Protein AF-A0A067CMJ1-F1 (afdb_monomer)

Structure (mmCIF, N/CA/C/O backbone):
data_AF-A0A067CMJ1-F1
#
_entry.id   AF-A0A067CMJ1-F1
#
loop_
_atom_site.group_PDB
_atom_site.id
_atom_site.type_symbol
_atom_site.label_atom_id
_atom_site.label_alt_id
_atom_site.label_comp_id
_atom_site.label_asym_id
_atom_site.label_entity_id
_atom_site.label_seq_id
_atom_site.pdbx_PDB_ins_code
_atom_site.Cartn_x
_atom_site.Cartn_y
_atom_site.Cartn_z
_atom_site.occupancy
_atom_site.B_iso_or_equiv
_atom_site.auth_seq_id
_atom_site.auth_comp_id
_atom_site.auth_asym_id
_atom_site.auth_atom_id
_atom_site.pdbx_PDB_model_num
ATOM 1 N N . MET A 1 1 ? -22.857 15.452 30.470 1.00 46.69 1 MET A N 1
ATOM 2 C CA . MET A 1 1 ? -21.972 16.214 29.560 1.00 46.69 1 MET A CA 1
ATOM 3 C C . MET A 1 1 ? -20.634 15.516 29.332 1.00 46.69 1 MET A C 1
ATOM 5 O O . MET A 1 1 ? -20.432 15.067 28.222 1.00 46.69 1 MET A O 1
ATOM 9 N N . ALA A 1 2 ? -19.765 15.329 30.338 1.00 44.84 2 ALA A N 1
ATOM 10 C CA . ALA A 1 2 ? -18.455 14.678 30.133 1.00 44.84 2 ALA A CA 1
ATOM 11 C C . ALA A 1 2 ? -18.526 13.217 29.628 1.00 44.84 2 ALA A C 1
ATOM 13 O O . ALA A 1 2 ? -17.703 12.809 28.824 1.00 44.84 2 ALA A O 1
ATOM 14 N N . VAL A 1 3 ? -19.530 12.447 30.060 1.00 48.75 3 VAL A N 1
ATOM 15 C CA . VAL A 1 3 ? -19.712 11.032 29.667 1.00 48.75 3 VAL A CA 1
ATOM 16 C C . VAL A 1 3 ? -20.158 10.882 28.208 1.00 48.75 3 VAL A C 1
ATOM 18 O O . VAL A 1 3 ? -19.650 10.016 27.505 1.00 48.75 3 VAL A O 1
ATOM 21 N N . ALA A 1 4 ? -21.063 11.749 27.741 1.00 49.69 4 ALA A N 1
ATOM 22 C CA . ALA A 1 4 ? -21.509 11.760 26.346 1.00 49.69 4 ALA A CA 1
ATOM 23 C C . ALA A 1 4 ? -20.347 12.087 25.391 1.00 49.69 4 ALA A C 1
ATOM 25 O O . ALA A 1 4 ? -20.164 11.400 24.394 1.00 49.69 4 ALA A O 1
ATOM 26 N N . LEU A 1 5 ? -19.485 13.035 25.779 1.00 51.62 5 LEU A N 1
ATOM 27 C CA . LEU A 1 5 ? -18.305 13.435 25.004 1.00 51.62 5 LEU A CA 1
ATOM 28 C C . LEU A 1 5 ? -17.288 12.291 24.816 1.00 51.62 5 LEU A C 1
ATOM 30 O O . LEU A 1 5 ? -16.708 12.158 23.746 1.00 51.62 5 LEU A O 1
ATOM 34 N N . VAL A 1 6 ? -17.093 11.432 25.826 1.00 60.41 6 VAL A N 1
ATOM 35 C CA . VAL A 1 6 ? -16.177 10.276 25.722 1.00 60.41 6 VAL A CA 1
ATOM 36 C C . VAL A 1 6 ? -16.732 9.201 24.782 1.00 60.41 6 VAL A C 1
ATOM 38 O O . VAL A 1 6 ? -15.972 8.568 24.053 1.00 60.41 6 VAL A O 1
ATOM 41 N N . GLY A 1 7 ? -18.050 8.985 24.785 1.00 62.56 7 GLY A N 1
ATOM 42 C CA . GLY A 1 7 ? -18.700 8.055 23.862 1.00 62.56 7 GLY A CA 1
ATOM 43 C C . GLY A 1 7 ? -18.644 8.533 22.408 1.00 62.56 7 GLY A C 1
ATOM 44 O O . GLY A 1 7 ? -18.267 7.757 21.533 1.00 62.56 7 GLY A O 1
ATOM 45 N N . GLU A 1 8 ? -18.917 9.817 22.168 1.00 68.50 8 GLU A N 1
ATOM 46 C CA . GLU A 1 8 ? -18.793 10.452 20.847 1.00 68.50 8 GLU A CA 1
ATOM 47 C C . GLU A 1 8 ? -17.355 10.373 20.300 1.00 68.50 8 GLU A C 1
ATOM 49 O O . GLU A 1 8 ? -17.150 10.019 19.137 1.00 68.50 8 GLU A O 1
ATOM 54 N N . ASP A 1 9 ? -16.342 10.609 21.144 1.00 72.38 9 ASP A N 1
ATOM 55 C CA . ASP A 1 9 ? -14.930 10.495 20.756 1.00 72.38 9 ASP A CA 1
ATOM 56 C C . ASP A 1 9 ? -14.552 9.054 20.339 1.00 72.38 9 ASP A C 1
ATOM 58 O O . ASP A 1 9 ? -13.756 8.865 19.413 1.00 72.38 9 ASP A O 1
ATOM 62 N N . HIS A 1 10 ? -15.132 8.019 20.965 1.00 72.44 10 HIS A N 1
ATOM 63 C CA . HIS A 1 10 ? -14.912 6.624 20.556 1.00 72.44 10 HIS A CA 1
ATOM 64 C C . HIS A 1 10 ? -15.572 6.282 19.221 1.00 72.44 10 HIS A C 1
ATOM 66 O O . HIS A 1 10 ? -14.954 5.602 18.398 1.00 72.44 10 HIS A O 1
ATOM 72 N N . VAL A 1 11 ? -16.809 6.739 19.004 1.00 78.19 11 VAL A N 1
ATOM 73 C CA . VAL A 1 11 ? -17.514 6.572 17.724 1.00 78.19 11 VAL A CA 1
ATOM 74 C C . VAL A 1 11 ? -16.704 7.226 16.608 1.00 78.19 11 VAL A C 1
ATOM 76 O O . VAL A 1 11 ? -16.463 6.605 15.570 1.00 78.19 11 VAL A O 1
ATOM 79 N N . ALA A 1 12 ? -16.202 8.441 16.845 1.00 80.69 12 ALA A N 1
ATOM 80 C CA . ALA A 1 12 ? -15.354 9.155 15.899 1.00 80.69 12 ALA A CA 1
ATOM 81 C C . ALA A 1 12 ? -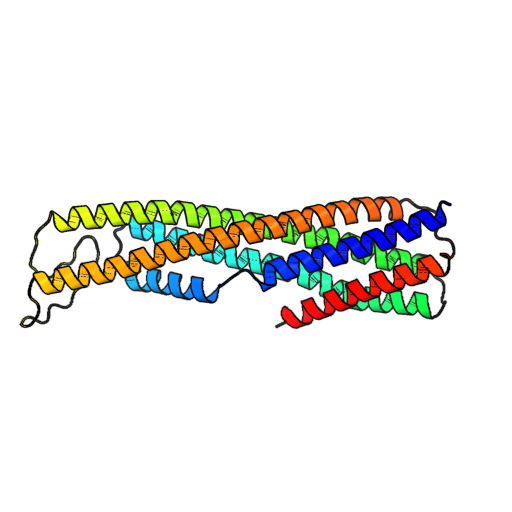14.030 8.417 15.633 1.00 80.69 12 ALA A C 1
ATOM 83 O O . ALA A 1 12 ? -13.600 8.335 14.484 1.00 80.69 12 ALA A O 1
ATOM 84 N N . ALA A 1 13 ? -13.400 7.834 16.659 1.00 79.25 13 ALA A N 1
ATOM 85 C CA . ALA A 1 13 ? -12.150 7.089 16.502 1.00 79.25 13 ALA A CA 1
ATOM 86 C C . ALA A 1 13 ? -12.338 5.780 15.718 1.00 79.25 13 ALA A C 1
ATOM 88 O O . ALA A 1 13 ? -11.530 5.465 14.844 1.00 79.25 13 ALA A O 1
ATOM 89 N N . LEU A 1 14 ? -13.409 5.027 15.998 1.00 82.94 14 LEU A N 1
ATOM 90 C CA . LEU A 1 14 ? -13.765 3.822 15.240 1.00 82.94 14 LEU A CA 1
ATOM 91 C C . LEU A 1 14 ? -14.118 4.160 13.787 1.00 82.94 14 LEU A C 1
ATOM 93 O O . LEU A 1 14 ? -13.666 3.469 12.876 1.00 82.94 14 LEU A O 1
ATOM 97 N N . SER A 1 15 ? -14.860 5.248 13.568 1.00 85.75 15 SER A N 1
ATOM 98 C CA . SER A 1 15 ? -15.213 5.717 12.224 1.00 85.75 15 SER A CA 1
ATOM 99 C C . SER A 1 15 ? -13.978 6.152 11.436 1.00 85.75 15 SER A C 1
ATOM 101 O O . SER A 1 15 ? -13.806 5.716 10.304 1.00 85.75 15 SER A O 1
ATOM 103 N N . ALA A 1 16 ? -13.061 6.911 12.047 1.00 82.69 16 ALA A N 1
ATOM 104 C 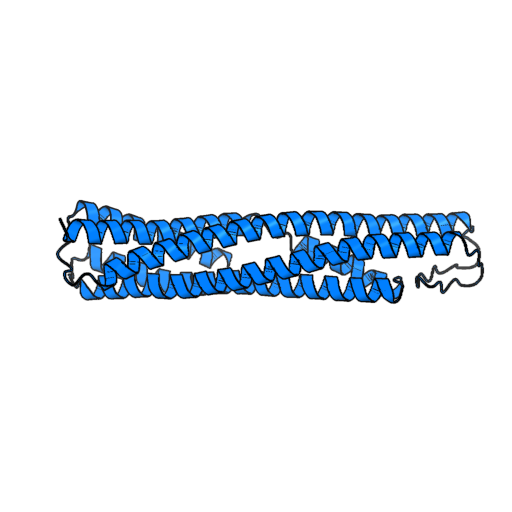CA . ALA A 1 16 ? -11.794 7.290 11.417 1.00 82.69 16 ALA A CA 1
ATOM 105 C C . ALA A 1 16 ? -10.943 6.061 11.054 1.00 82.69 16 ALA A C 1
ATOM 107 O O . ALA A 1 16 ? -10.402 5.972 9.953 1.00 82.69 16 ALA A O 1
ATOM 108 N N . ALA A 1 17 ? -10.876 5.067 11.946 1.00 81.06 17 ALA A N 1
ATOM 109 C CA . ALA A 1 17 ? -10.188 3.806 11.682 1.00 81.06 17 ALA A CA 1
ATOM 110 C C . ALA A 1 17 ? -10.815 3.021 10.517 1.00 81.06 17 ALA A C 1
ATOM 112 O O . ALA A 1 17 ? -10.087 2.466 9.689 1.00 81.06 17 ALA A O 1
ATOM 113 N N . LYS A 1 18 ? -12.151 2.997 10.426 1.00 87.50 18 LYS A N 1
ATOM 114 C CA . LYS A 1 18 ? -12.876 2.394 9.302 1.00 87.50 18 LYS A CA 1
ATOM 115 C C . LYS A 1 18 ? -12.580 3.136 8.003 1.00 87.50 18 LYS A C 1
ATOM 117 O O . LYS A 1 18 ? -12.207 2.505 7.018 1.00 87.50 18 LYS A O 1
ATOM 122 N N . ASP A 1 19 ? -12.735 4.453 7.997 1.00 84.69 19 ASP A N 1
ATOM 123 C CA . ASP A 1 19 ? -12.583 5.272 6.798 1.00 84.69 19 ASP A CA 1
ATOM 124 C C . ASP A 1 19 ? -11.150 5.208 6.260 1.00 84.69 19 ASP A C 1
ATOM 126 O O . ASP A 1 19 ? -10.961 5.061 5.052 1.00 84.69 19 ASP A O 1
ATOM 130 N N . GLY A 1 20 ? -10.142 5.207 7.137 1.00 78.56 20 GLY A N 1
ATOM 131 C CA . GLY A 1 20 ? -8.746 5.030 6.734 1.00 78.56 20 GLY A CA 1
ATOM 132 C C . GLY A 1 20 ? -8.461 3.666 6.138 1.00 78.56 20 GLY A C 1
ATOM 133 O O . GLY A 1 20 ? -7.836 3.574 5.079 1.00 78.56 20 GLY A O 1
ATOM 134 N N . LEU A 1 21 ? -8.992 2.600 6.742 1.00 83.06 21 LEU A N 1
ATOM 135 C CA . LEU A 1 21 ? -8.887 1.263 6.165 1.00 83.06 21 LEU A CA 1
ATOM 136 C C . LEU A 1 21 ? -9.630 1.165 4.823 1.00 83.06 21 LEU A C 1
ATOM 138 O O . LEU A 1 21 ? -9.137 0.510 3.908 1.00 83.06 21 LEU A O 1
ATOM 142 N N . ALA A 1 22 ? -10.781 1.823 4.672 1.00 84.50 22 ALA A N 1
ATOM 143 C CA . ALA A 1 22 ? -11.565 1.804 3.441 1.00 84.50 22 ALA A CA 1
ATOM 144 C C . ALA A 1 22 ? -10.847 2.538 2.303 1.00 84.50 22 ALA A C 1
ATOM 146 O O . ALA A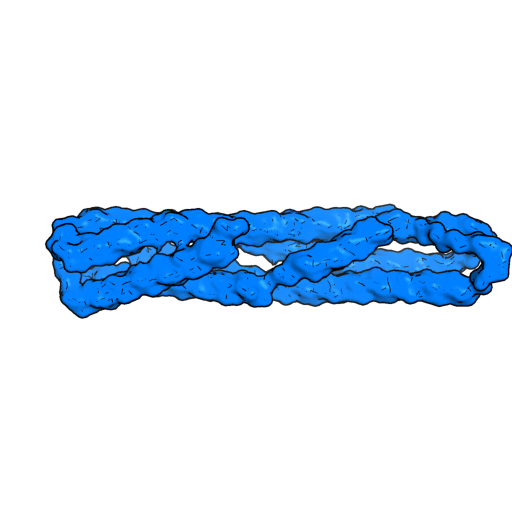 1 22 ? -10.727 1.981 1.213 1.00 84.50 22 ALA A O 1
ATOM 147 N N . LYS A 1 23 ? -10.312 3.738 2.564 1.00 79.25 23 LYS A N 1
ATOM 148 C CA . LYS A 1 23 ? -9.509 4.510 1.600 1.00 79.25 23 LYS A CA 1
ATOM 149 C C . LYS A 1 23 ? -8.243 3.761 1.211 1.00 79.25 23 LYS A C 1
ATOM 151 O O . LYS A 1 23 ? -7.930 3.671 0.029 1.00 79.25 23 LYS A O 1
ATOM 156 N N . TYR A 1 24 ? -7.539 3.193 2.190 1.00 78.62 24 TYR A N 1
ATOM 157 C CA . TYR A 1 24 ? -6.376 2.351 1.935 1.00 78.62 24 TYR A CA 1
ATOM 158 C C . TYR A 1 24 ? -6.746 1.168 1.048 1.00 78.62 24 TYR A C 1
ATOM 160 O O . TYR A 1 24 ? -6.104 0.925 0.033 1.00 78.62 24 TYR A O 1
ATOM 168 N N . ASN A 1 25 ? -7.829 0.474 1.382 1.00 79.62 25 ASN A N 1
ATOM 169 C CA . ASN A 1 25 ? -8.294 -0.663 0.617 1.00 79.62 25 ASN A CA 1
ATOM 170 C C . ASN A 1 25 ? -8.726 -0.270 -0.806 1.00 79.62 25 ASN A C 1
ATOM 172 O O . ASN A 1 25 ? -8.381 -0.967 -1.747 1.00 79.62 25 ASN A O 1
ATOM 176 N N . GLU A 1 26 ? -9.430 0.847 -0.993 1.00 76.44 26 GLU A N 1
ATOM 177 C CA . GLU A 1 26 ? -9.781 1.363 -2.321 1.00 76.44 26 GLU A CA 1
ATOM 178 C C . GLU A 1 26 ? -8.534 1.733 -3.135 1.00 76.44 26 GLU A C 1
ATOM 180 O O . GLU A 1 26 ? -8.443 1.416 -4.324 1.00 76.44 26 GLU A O 1
ATOM 185 N N . ALA A 1 27 ? -7.567 2.390 -2.495 1.00 68.12 27 ALA A N 1
ATOM 186 C CA . ALA A 1 27 ? -6.323 2.800 -3.123 1.00 68.12 27 ALA A CA 1
ATOM 187 C C . ALA A 1 27 ? -5.370 1.626 -3.382 1.00 68.12 27 ALA A C 1
ATOM 189 O O . ALA A 1 27 ? -4.544 1.726 -4.277 1.00 68.12 27 ALA A O 1
ATOM 190 N N . LEU A 1 28 ? -5.475 0.508 -2.659 1.00 69.06 28 LEU A N 1
ATOM 191 C CA . LEU A 1 28 ? -4.718 -0.712 -2.946 1.00 69.06 28 LEU A CA 1
ATOM 192 C C . LEU A 1 28 ? -5.409 -1.610 -3.976 1.00 69.06 28 LEU A C 1
ATOM 194 O O . LEU A 1 28 ? -4.740 -2.095 -4.889 1.00 69.06 28 LEU A O 1
ATOM 198 N N . ASP A 1 29 ? -6.728 -1.801 -3.862 1.00 61.69 29 ASP A N 1
ATOM 199 C CA . ASP A 1 29 ? -7.527 -2.669 -4.742 1.00 61.69 29 ASP A CA 1
ATOM 200 C C . ASP A 1 29 ? -7.522 -2.180 -6.200 1.00 61.69 29 ASP A C 1
ATOM 202 O O . ASP A 1 29 ? -7.782 -2.957 -7.119 1.00 61.69 29 ASP A O 1
ATOM 206 N N . LYS A 1 30 ? -7.207 -0.899 -6.441 1.00 61.09 30 LYS A N 1
ATOM 207 C CA . LYS A 1 30 ? -7.180 -0.307 -7.787 1.00 61.09 30 LYS A CA 1
ATOM 208 C C . LYS A 1 30 ? -5.810 -0.295 -8.476 1.00 61.09 30 LYS A C 1
ATOM 210 O O . LYS A 1 30 ? -5.764 0.060 -9.651 1.00 61.09 30 LYS A O 1
ATOM 215 N N . LEU A 1 31 ? -4.691 -0.579 -7.798 1.00 62.69 31 LEU A N 1
ATOM 216 C CA . LEU A 1 31 ? -3.545 0.311 -8.055 1.00 62.69 31 LEU A CA 1
ATOM 217 C C . LEU A 1 31 ? -2.143 -0.282 -8.129 1.00 62.69 31 LEU A C 1
ATOM 219 O O . LEU A 1 31 ? -1.194 0.497 -8.181 1.00 62.69 31 LEU A O 1
ATOM 223 N N . VAL A 1 32 ? -1.966 -1.602 -8.272 1.00 63.25 32 VAL A N 1
ATOM 224 C CA . VAL A 1 32 ? -0.664 -2.073 -8.768 1.00 63.25 32 VAL A CA 1
ATOM 225 C C . VAL A 1 32 ? -0.737 -3.237 -9.755 1.00 63.25 32 VAL A C 1
ATOM 227 O O . VAL A 1 32 ? -0.923 -4.385 -9.346 1.00 63.25 32 VAL A O 1
ATOM 230 N N . PRO A 1 33 ? -0.499 -2.992 -11.058 1.00 70.56 33 PRO A N 1
ATOM 231 C CA . PRO A 1 33 ? -0.393 -4.050 -12.051 1.00 70.56 33 PRO A CA 1
ATOM 232 C C . PRO A 1 33 ? 0.986 -4.730 -11.961 1.00 70.56 33 PRO A C 1
ATOM 234 O O . PRO A 1 33 ? 1.801 -4.650 -12.879 1.00 70.56 33 PRO A O 1
ATOM 237 N N . TRP A 1 34 ? 1.274 -5.397 -10.835 1.00 76.50 34 TRP A N 1
ATOM 238 C CA . TRP A 1 34 ? 2.551 -6.086 -10.595 1.00 76.50 34 TRP A CA 1
ATOM 239 C C . TRP A 1 34 ? 2.896 -7.083 -11.703 1.00 76.50 34 TRP A C 1
ATOM 241 O O . TRP A 1 34 ? 4.048 -7.146 -12.116 1.00 76.50 34 TRP A O 1
ATOM 251 N N . SER A 1 35 ? 1.895 -7.778 -12.250 1.00 75.75 35 SER A N 1
ATOM 252 C CA . SER A 1 35 ? 2.054 -8.680 -13.396 1.00 75.75 35 SER A CA 1
ATOM 253 C C . SER A 1 35 ? 2.542 -7.963 -14.658 1.00 75.75 35 SER A C 1
ATOM 255 O O . SER A 1 35 ? 3.338 -8.504 -15.423 1.00 75.75 35 SER A O 1
ATOM 257 N N . GLU A 1 36 ? 2.100 -6.727 -14.883 1.00 71.56 36 GLU A N 1
ATOM 258 C CA . GLU A 1 36 ? 2.531 -5.922 -16.022 1.00 71.56 36 GLU A CA 1
ATOM 259 C C . GLU A 1 36 ? 3.938 -5.345 -15.803 1.00 71.56 36 GLU A C 1
ATOM 261 O O . GLU A 1 36 ? 4.703 -5.191 -16.762 1.00 71.56 36 GLU A O 1
ATOM 266 N N . PHE A 1 37 ? 4.310 -5.062 -14.550 1.00 72.56 37 PHE A N 1
ATOM 267 C CA . PHE A 1 37 ? 5.692 -4.742 -14.191 1.00 72.56 37 PHE A CA 1
ATOM 268 C C . PHE A 1 37 ? 6.615 -5.940 -14.392 1.00 72.56 37 PHE A C 1
ATOM 270 O O . PHE A 1 37 ? 7.661 -5.776 -15.014 1.00 72.56 37 PHE A O 1
ATOM 277 N N . ASP A 1 38 ? 6.211 -7.134 -13.958 1.00 76.06 38 ASP A N 1
ATOM 278 C CA . ASP A 1 38 ? 6.961 -8.375 -14.170 1.00 76.06 38 ASP A CA 1
ATOM 279 C C . ASP A 1 38 ? 7.183 -8.635 -15.663 1.00 76.06 38 ASP A C 1
ATOM 281 O O . ASP A 1 38 ? 8.321 -8.823 -16.086 1.00 76.06 38 ASP A O 1
ATOM 285 N N . ALA A 1 39 ? 6.137 -8.508 -16.488 1.00 72.88 39 ALA A N 1
ATOM 286 C CA . ALA A 1 39 ? 6.261 -8.641 -17.940 1.00 72.88 39 ALA A CA 1
ATOM 287 C C . ALA A 1 39 ? 7.287 -7.661 -18.533 1.00 72.88 39 ALA A C 1
ATOM 289 O O . ALA A 1 39 ? 8.016 -7.993 -19.469 1.00 72.88 39 ALA A O 1
ATOM 290 N N . THR A 1 40 ? 7.375 -6.451 -17.981 1.00 69.94 40 THR A N 1
ATOM 291 C CA . THR A 1 40 ? 8.317 -5.448 -18.476 1.00 69.94 40 THR A CA 1
ATOM 292 C C . THR A 1 40 ? 9.740 -5.682 -17.946 1.00 69.94 40 THR A C 1
ATOM 294 O O . THR A 1 40 ? 10.704 -5.520 -18.693 1.00 69.94 40 THR A O 1
ATOM 297 N N . LEU A 1 41 ? 9.899 -6.138 -16.699 1.00 72.62 41 LEU A N 1
ATOM 298 C CA . LEU A 1 41 ? 11.188 -6.581 -16.151 1.00 72.62 41 LEU A CA 1
ATOM 299 C C . LEU A 1 41 ? 11.730 -7.818 -16.885 1.00 72.62 41 LEU A C 1
ATOM 301 O O . LEU A 1 41 ? 12.947 -7.950 -17.044 1.00 72.62 41 LEU A O 1
ATOM 305 N N . ASP A 1 42 ? 10.851 -8.695 -17.367 1.00 75.56 42 ASP A N 1
ATOM 306 C CA . ASP A 1 42 ? 11.202 -9.849 -18.196 1.00 75.56 42 ASP A CA 1
ATOM 307 C C . ASP A 1 42 ? 11.716 -9.418 -19.569 1.00 75.56 42 ASP A C 1
ATOM 309 O O . ASP A 1 42 ? 12.737 -9.934 -20.027 1.00 75.56 42 ASP A O 1
ATOM 313 N N . ILE A 1 43 ? 11.072 -8.432 -20.204 1.00 68.44 43 ILE A N 1
ATOM 314 C CA . ILE A 1 43 ? 11.568 -7.819 -21.446 1.00 68.44 43 ILE A CA 1
ATOM 315 C C . ILE A 1 43 ? 12.969 -7.235 -21.223 1.00 68.44 43 ILE A C 1
ATOM 317 O O . ILE A 1 43 ? 13.881 -7.510 -21.999 1.00 68.44 43 ILE A O 1
ATOM 321 N N . MET A 1 44 ? 13.172 -6.492 -20.131 1.00 69.12 44 MET A N 1
ATOM 322 C CA . MET A 1 44 ? 14.483 -5.924 -19.792 1.00 69.12 44 MET A CA 1
ATOM 323 C C . MET A 1 44 ? 15.539 -7.005 -19.537 1.00 69.12 44 MET A C 1
ATOM 325 O O . MET A 1 44 ? 16.682 -6.871 -19.962 1.00 69.12 44 MET A O 1
ATOM 329 N N . SER A 1 45 ? 15.166 -8.090 -18.858 1.00 71.88 45 SER A N 1
ATOM 330 C CA . SER A 1 45 ? 16.090 -9.189 -18.558 1.00 71.88 45 SER A CA 1
ATOM 331 C C . SER A 1 45 ? 16.436 -9.996 -19.816 1.00 71.88 45 SER A C 1
ATOM 333 O O . SER A 1 45 ? 17.574 -10.435 -19.967 1.00 71.88 45 SER A O 1
ATOM 335 N N . ARG A 1 46 ? 15.486 -10.158 -20.747 1.00 72.06 46 ARG A N 1
ATOM 336 C CA . ARG A 1 46 ? 15.693 -10.855 -22.027 1.00 72.06 46 ARG A CA 1
ATOM 337 C C . ARG A 1 46 ? 16.768 -10.188 -22.882 1.00 72.06 46 ARG A C 1
ATOM 339 O O . ARG A 1 46 ? 17.530 -10.894 -23.531 1.00 72.06 46 ARG A O 1
ATOM 346 N N . TYR A 1 47 ? 16.831 -8.862 -22.848 1.00 70.19 47 TYR A N 1
ATOM 347 C CA . TYR A 1 47 ? 17.756 -8.062 -23.655 1.00 70.19 47 TYR A CA 1
ATOM 348 C C . TYR A 1 47 ? 18.956 -7.557 -22.855 1.00 70.19 47 TYR A C 1
ATOM 350 O O . TYR A 1 47 ? 19.646 -6.630 -23.266 1.00 70.19 47 TYR A O 1
ATOM 358 N N . GLN A 1 48 ? 19.243 -8.167 -21.700 1.00 68.88 48 GLN A N 1
ATOM 359 C CA . GLN A 1 48 ? 20.310 -7.699 -20.818 1.00 68.88 48 GLN A CA 1
ATOM 360 C C . GLN A 1 48 ? 21.693 -7.715 -21.490 1.00 68.88 48 GLN A C 1
ATOM 362 O O . GLN A 1 48 ? 22.510 -6.842 -21.212 1.00 68.88 48 GLN A O 1
ATOM 367 N N . GLN A 1 49 ? 21.952 -8.686 -22.372 1.00 68.12 49 GLN A N 1
ATOM 368 C CA . GLN A 1 49 ? 23.206 -8.769 -23.135 1.00 68.12 49 GLN A CA 1
ATOM 369 C C . GLN A 1 49 ? 23.273 -7.766 -24.292 1.00 68.12 49 GLN A C 1
ATOM 371 O O . GLN A 1 49 ? 24.355 -7.509 -24.813 1.00 68.12 49 GLN A O 1
ATOM 376 N N . ASP A 1 50 ? 22.135 -7.183 -24.667 1.00 67.94 50 ASP A N 1
ATOM 377 C CA . ASP A 1 50 ? 22.039 -6.224 -25.759 1.00 67.94 50 ASP A CA 1
ATOM 378 C C . ASP A 1 50 ? 22.291 -4.789 -25.282 1.00 67.94 50 ASP A C 1
ATOM 380 O O . ASP A 1 50 ? 22.504 -3.904 -26.099 1.00 67.94 50 ASP A O 1
ATOM 384 N N . PHE A 1 51 ? 22.303 -4.517 -23.978 1.00 70.19 51 PHE A N 1
ATOM 385 C CA . PHE A 1 51 ? 22.592 -3.175 -23.475 1.00 70.19 51 PHE A CA 1
ATOM 386 C C . PHE A 1 51 ? 24.092 -2.860 -23.494 1.00 70.19 51 PHE A C 1
ATOM 388 O O . PHE A 1 51 ? 24.926 -3.724 -23.219 1.00 70.19 51 PHE A O 1
ATOM 395 N N . SER A 1 52 ? 24.425 -1.588 -23.743 1.00 76.62 52 SER A N 1
ATOM 396 C CA . SER A 1 52 ? 25.743 -1.042 -23.401 1.00 76.62 52 SER A CA 1
ATOM 397 C C . SER A 1 52 ? 26.025 -1.235 -21.907 1.00 76.62 52 SER A C 1
ATOM 399 O O . SER A 1 52 ? 25.107 -1.468 -21.113 1.00 76.62 52 SER A O 1
ATOM 401 N N . ALA A 1 53 ? 27.287 -1.125 -21.489 1.00 78.06 53 ALA A N 1
ATOM 402 C CA . ALA A 1 53 ? 27.637 -1.258 -20.075 1.00 78.06 53 ALA A CA 1
ATOM 403 C C . ALA A 1 53 ? 26.864 -0.241 -19.211 1.00 78.06 53 ALA A C 1
ATOM 405 O O . ALA A 1 53 ? 26.322 -0.588 -18.161 1.00 78.06 53 ALA A O 1
ATOM 406 N N . GLU A 1 54 ? 26.742 0.993 -19.697 1.00 80.94 54 GLU A N 1
ATOM 407 C CA . GLU A 1 54 ? 26.031 2.096 -19.060 1.00 80.94 54 GLU A CA 1
ATOM 408 C C . GLU A 1 54 ? 24.519 1.834 -18.983 1.00 80.94 54 GLU A C 1
ATOM 410 O O . GLU A 1 54 ? 23.918 1.962 -17.911 1.00 80.94 54 GLU A O 1
ATOM 415 N N . ALA A 1 55 ? 23.898 1.405 -20.087 1.00 79.44 55 ALA A N 1
ATOM 416 C CA . ALA A 1 55 ? 22.480 1.047 -20.101 1.00 79.44 55 ALA A CA 1
ATOM 417 C C . ALA A 1 55 ? 22.193 -0.185 -19.223 1.00 79.44 55 ALA A C 1
ATOM 419 O O . ALA A 1 55 ? 21.186 -0.218 -18.514 1.00 79.44 55 ALA A O 1
ATOM 420 N N . GLY A 1 56 ? 23.097 -1.166 -19.194 1.00 81.38 56 GLY A N 1
ATOM 421 C CA . GLY A 1 56 ? 22.988 -2.365 -18.364 1.00 81.38 56 GLY A CA 1
ATOM 422 C C . GLY A 1 56 ? 22.992 -2.054 -16.865 1.00 81.38 56 GLY A C 1
ATOM 423 O O . GLY A 1 56 ? 22.194 -2.624 -16.116 1.00 81.38 56 GLY A O 1
ATOM 424 N N . VAL A 1 57 ? 23.823 -1.102 -16.423 1.00 86.62 57 VAL A N 1
ATOM 425 C CA . VAL A 1 57 ? 23.825 -0.616 -15.031 1.00 86.62 57 VAL A CA 1
ATOM 426 C C . VAL A 1 57 ? 22.483 0.030 -14.674 1.00 86.62 57 VAL A C 1
ATOM 428 O O . VAL A 1 57 ? 21.907 -0.285 -13.629 1.00 86.62 57 VAL A O 1
ATOM 431 N N . LEU A 1 58 ? 21.946 0.886 -15.550 1.00 85.81 58 LEU A N 1
ATOM 432 C CA . LEU A 1 58 ? 20.645 1.534 -15.342 1.00 85.81 58 LEU A CA 1
ATOM 433 C C . LEU A 1 58 ? 19.510 0.506 -15.256 1.00 85.81 58 LEU A C 1
ATOM 435 O O . LEU A 1 58 ? 18.709 0.550 -14.325 1.00 85.81 58 LEU A O 1
ATOM 439 N N . VAL A 1 59 ? 19.482 -0.465 -16.170 1.00 83.06 59 VAL A N 1
ATOM 440 C CA . VAL A 1 59 ? 18.511 -1.571 -16.189 1.00 83.06 59 VAL A CA 1
ATOM 441 C C . VAL A 1 59 ? 18.550 -2.374 -14.886 1.00 83.06 59 VAL A C 1
ATOM 443 O O . VAL A 1 59 ? 17.501 -2.652 -14.298 1.00 83.06 59 VAL A O 1
ATOM 446 N N . GLY A 1 60 ? 19.748 -2.709 -14.397 1.00 86.12 60 GLY A N 1
ATOM 447 C CA . GLY A 1 60 ? 19.925 -3.417 -13.127 1.00 86.12 60 GLY A CA 1
ATOM 448 C C . GLY A 1 60 ? 19.435 -2.612 -11.920 1.00 86.12 60 GLY A C 1
ATOM 449 O O . GLY A 1 60 ? 18.776 -3.163 -11.028 1.00 86.12 60 GLY A O 1
ATOM 450 N N . SER A 1 61 ? 19.696 -1.303 -11.902 1.00 90.06 61 SER A N 1
ATOM 451 C CA . SER A 1 61 ? 19.243 -0.431 -10.816 1.00 90.06 61 SER A CA 1
ATOM 452 C C . SER A 1 61 ? 17.725 -0.247 -10.818 1.00 90.06 61 SER A C 1
ATOM 454 O O . SER A 1 61 ? 17.106 -0.381 -9.762 1.00 90.06 61 SER A O 1
ATOM 456 N N . ILE A 1 62 ? 17.111 -0.039 -11.989 1.00 86.38 62 ILE A N 1
ATOM 457 C CA . ILE A 1 62 ? 15.650 0.047 -12.144 1.00 86.38 62 ILE A CA 1
ATOM 458 C C . ILE A 1 62 ? 15.002 -1.236 -11.627 1.00 86.38 62 ILE A C 1
ATOM 460 O O . ILE A 1 62 ? 14.104 -1.179 -10.788 1.00 86.38 62 ILE A O 1
ATOM 464 N N . LYS A 1 63 ? 15.497 -2.406 -12.055 1.00 86.75 63 LYS A N 1
ATOM 465 C CA . LYS A 1 63 ? 14.998 -3.706 -11.583 1.00 86.75 63 LYS A CA 1
ATOM 466 C C . LYS A 1 63 ? 15.073 -3.820 -10.062 1.00 86.75 63 LYS A C 1
ATOM 468 O O . LYS A 1 63 ? 14.114 -4.256 -9.432 1.00 86.75 63 LYS A O 1
ATOM 473 N N . THR A 1 64 ? 16.185 -3.397 -9.467 1.00 91.56 64 THR A N 1
ATOM 474 C CA . THR A 1 64 ? 16.365 -3.420 -8.010 1.00 91.56 64 THR A CA 1
ATOM 475 C C . THR A 1 64 ? 15.354 -2.519 -7.301 1.00 91.56 64 THR A C 1
ATOM 477 O O . THR A 1 64 ? 14.712 -2.962 -6.349 1.00 91.56 64 THR A O 1
ATOM 480 N N . HIS A 1 65 ? 15.158 -1.287 -7.777 1.00 90.00 65 HIS A N 1
ATOM 481 C CA . HIS A 1 65 ? 14.179 -0.368 -7.197 1.00 90.00 65 HIS A CA 1
ATOM 482 C C . HIS A 1 65 ? 12.747 -0.887 -7.319 1.00 90.00 65 HIS A C 1
ATOM 484 O O . HIS A 1 65 ? 12.019 -0.843 -6.335 1.00 90.00 65 HIS A O 1
ATOM 490 N N . MET A 1 66 ? 12.372 -1.458 -8.466 1.00 85.56 66 MET A N 1
ATOM 491 C CA . MET A 1 66 ? 11.042 -2.042 -8.682 1.00 85.56 66 MET A CA 1
ATOM 492 C C . MET A 1 66 ? 10.781 -3.270 -7.796 1.00 85.56 66 MET A C 1
ATOM 494 O O . MET A 1 66 ? 9.690 -3.447 -7.260 1.00 85.56 66 MET A O 1
ATOM 498 N N . LEU A 1 67 ? 11.785 -4.132 -7.606 1.00 89.00 67 LEU A N 1
ATOM 499 C CA . LEU A 1 67 ? 11.658 -5.289 -6.715 1.00 89.00 67 LEU A CA 1
ATOM 500 C C . LEU A 1 67 ? 11.557 -4.870 -5.245 1.00 89.00 67 LEU A C 1
ATOM 502 O O . LEU A 1 67 ? 10.785 -5.463 -4.488 1.00 89.00 67 LEU A O 1
ATOM 506 N N . ASN A 1 68 ? 12.327 -3.859 -4.840 1.00 92.25 68 ASN A N 1
ATOM 507 C CA . ASN A 1 68 ? 12.270 -3.328 -3.484 1.00 92.25 68 ASN A CA 1
ATOM 508 C C . ASN A 1 68 ? 10.960 -2.567 -3.237 1.00 92.25 68 ASN A C 1
ATOM 510 O O . ASN A 1 68 ? 10.356 -2.775 -2.191 1.00 92.25 68 ASN A O 1
ATOM 514 N N . SER A 1 69 ? 10.460 -1.778 -4.196 1.00 89.75 69 SER A N 1
ATOM 515 C CA . SER A 1 69 ? 9.176 -1.080 -4.046 1.00 89.75 69 SER A CA 1
ATOM 516 C C . SER A 1 69 ? 8.034 -2.081 -3.882 1.00 89.75 69 SER A C 1
ATOM 518 O O . SER A 1 69 ? 7.195 -1.921 -2.998 1.00 89.75 69 SER A O 1
ATOM 520 N N . ARG A 1 70 ? 8.056 -3.189 -4.636 1.00 88.38 70 ARG A N 1
ATOM 521 C CA . ARG A 1 70 ? 7.117 -4.302 -4.445 1.00 88.38 70 ARG A CA 1
ATOM 522 C C . ARG A 1 70 ? 7.189 -4.910 -3.056 1.00 88.38 70 ARG A C 1
ATOM 524 O O . ARG A 1 70 ? 6.154 -5.185 -2.451 1.00 88.38 70 ARG A O 1
ATOM 531 N N . ARG A 1 71 ? 8.401 -5.134 -2.547 1.00 92.00 71 ARG A N 1
ATOM 532 C CA . ARG A 1 71 ? 8.582 -5.645 -1.187 1.00 92.00 71 ARG A CA 1
ATOM 533 C C . ARG A 1 71 ? 7.947 -4.701 -0.172 1.00 92.00 71 ARG A C 1
ATOM 535 O O . ARG A 1 71 ? 7.183 -5.174 0.662 1.00 92.00 71 ARG A O 1
ATOM 542 N N . GLU A 1 72 ? 8.212 -3.401 -0.267 1.00 91.88 72 GLU A N 1
ATOM 543 C CA . GLU A 1 72 ? 7.675 -2.438 0.695 1.00 91.88 72 GLU A CA 1
ATOM 544 C C . GLU A 1 72 ? 6.155 -2.284 0.603 1.00 91.88 72 GLU A C 1
ATOM 546 O O . GLU A 1 72 ? 5.476 -2.280 1.627 1.00 91.88 72 GLU A O 1
ATOM 551 N N . TYR A 1 73 ? 5.587 -2.322 -0.602 1.00 88.81 73 TYR A N 1
ATOM 552 C CA . TYR A 1 73 ? 4.137 -2.397 -0.794 1.00 88.81 73 TYR A CA 1
ATOM 553 C C . TYR A 1 73 ? 3.508 -3.604 -0.073 1.00 88.81 73 TYR A C 1
ATOM 555 O O . TYR A 1 73 ? 2.511 -3.477 0.647 1.00 88.81 73 TYR A O 1
ATOM 563 N N . HIS A 1 74 ? 4.094 -4.796 -0.229 1.00 88.94 74 HIS A N 1
ATOM 564 C CA . HIS A 1 74 ? 3.601 -5.993 0.456 1.00 88.94 74 HIS A CA 1
ATOM 565 C C . HIS A 1 74 ? 3.837 -5.937 1.965 1.00 88.94 74 HIS A C 1
ATOM 567 O O . HIS A 1 74 ? 2.998 -6.412 2.730 1.00 88.94 74 HIS A O 1
ATOM 573 N N . ASN A 1 75 ? 4.940 -5.334 2.406 1.00 92.12 75 ASN A N 1
ATOM 574 C CA . ASN A 1 75 ? 5.194 -5.103 3.819 1.00 92.12 75 ASN A CA 1
ATOM 575 C C . ASN A 1 75 ? 4.116 -4.189 4.432 1.00 92.12 75 ASN A C 1
ATOM 577 O O . ASN A 1 75 ? 3.602 -4.524 5.500 1.00 92.12 75 ASN A O 1
ATOM 581 N N . ALA A 1 76 ? 3.717 -3.114 3.739 1.00 90.19 76 ALA A N 1
ATOM 582 C CA . ALA A 1 76 ? 2.620 -2.235 4.154 1.00 90.19 76 ALA A CA 1
ATOM 583 C C . ALA A 1 76 ? 1.297 -3.004 4.252 1.00 90.19 76 ALA A C 1
ATOM 585 O O . ALA A 1 76 ? 0.636 -2.988 5.294 1.00 90.19 76 ALA A O 1
ATOM 586 N N . THR A 1 77 ? 0.974 -3.769 3.202 1.00 89.12 77 THR A N 1
ATOM 587 C CA . THR A 1 77 ? -0.222 -4.632 3.139 1.00 89.12 77 THR A CA 1
ATOM 588 C C . THR A 1 77 ? -0.273 -5.595 4.325 1.00 89.12 77 THR A C 1
ATOM 590 O O . THR A 1 77 ? -1.320 -5.771 4.958 1.00 89.12 77 THR A O 1
ATOM 593 N N . ARG A 1 78 ? 0.875 -6.194 4.665 1.00 91.31 78 ARG A N 1
ATOM 594 C CA . ARG A 1 78 ? 1.027 -7.111 5.796 1.00 91.31 78 ARG A CA 1
ATOM 595 C C . ARG A 1 78 ? 0.887 -6.406 7.144 1.00 91.31 78 ARG A C 1
ATOM 597 O O . ARG A 1 78 ? 0.248 -6.961 8.033 1.00 91.31 78 ARG A O 1
ATOM 604 N N . SER A 1 79 ? 1.441 -5.207 7.309 1.00 92.31 79 SER A N 1
ATOM 605 C CA . SER A 1 79 ? 1.290 -4.426 8.544 1.00 92.31 79 SER A CA 1
ATOM 606 C C . SER A 1 79 ? -0.192 -4.162 8.852 1.00 92.31 79 SER A C 1
ATOM 608 O O . SER A 1 79 ? -0.635 -4.407 9.975 1.00 92.31 79 SER A O 1
ATOM 610 N N . VAL A 1 80 ? -0.983 -3.767 7.847 1.00 90.25 80 VAL A N 1
ATOM 611 C CA . VAL A 1 80 ? -2.437 -3.561 7.994 1.00 90.25 80 VAL A CA 1
ATOM 612 C C . VAL A 1 80 ? -3.187 -4.883 8.196 1.00 90.25 80 VAL A C 1
ATOM 614 O O . VAL A 1 80 ? -4.114 -4.949 9.004 1.00 90.25 80 VAL A O 1
ATOM 617 N N . PHE A 1 81 ? -2.760 -5.964 7.535 1.00 91.69 81 PHE A N 1
ATOM 618 C CA . PHE A 1 81 ? -3.323 -7.301 7.752 1.00 91.69 81 PHE A CA 1
ATOM 619 C C . PHE A 1 81 ? -3.156 -7.764 9.202 1.00 91.69 81 PHE A C 1
ATOM 621 O O . PHE A 1 81 ? -4.109 -8.253 9.806 1.00 91.69 81 PHE A O 1
ATOM 628 N N . GLU A 1 82 ? -1.961 -7.598 9.771 1.00 93.25 82 GLU A N 1
ATOM 629 C CA . GLU A 1 82 ? -1.666 -7.971 11.156 1.00 93.25 82 GLU A CA 1
ATOM 630 C C . GLU A 1 82 ? -2.547 -7.198 12.145 1.00 93.25 82 GLU A C 1
ATOM 632 O O . GLU A 1 82 ? -3.040 -7.787 13.108 1.00 93.25 82 GLU A O 1
ATOM 637 N N . TRP A 1 83 ? -2.804 -5.913 11.878 1.00 93.69 83 TRP A N 1
ATOM 638 C CA . TRP A 1 83 ? -3.761 -5.131 12.658 1.00 93.69 83 TRP A CA 1
ATOM 639 C C . TRP A 1 83 ? -5.183 -5.684 12.528 1.00 93.69 83 TRP A C 1
ATOM 641 O O . TRP A 1 83 ? -5.811 -5.995 13.538 1.00 93.69 83 TRP A O 1
ATOM 651 N N . CYS A 1 84 ? -5.675 -5.910 11.305 1.00 92.81 84 CYS A N 1
ATOM 652 C CA . CYS A 1 84 ? -7.011 -6.473 11.076 1.00 92.81 84 CYS A CA 1
ATOM 653 C C . CYS A 1 84 ? -7.184 -7.840 11.763 1.00 92.81 84 CYS A C 1
ATOM 655 O O . CYS A 1 84 ? -8.224 -8.115 12.363 1.00 92.81 84 CYS A O 1
ATOM 657 N N . ALA A 1 85 ? -6.158 -8.698 11.722 1.00 93.94 85 ALA A N 1
ATOM 658 C CA . ALA A 1 85 ? -6.156 -10.008 12.372 1.00 93.94 85 ALA A CA 1
ATOM 659 C C . ALA A 1 85 ? -6.309 -9.922 13.899 1.00 93.94 85 ALA A C 1
ATOM 661 O O . ALA A 1 85 ? -6.929 -10.802 14.498 1.00 93.94 85 ALA A O 1
ATOM 662 N N . LEU A 1 86 ? -5.787 -8.859 14.513 1.00 94.31 86 LEU A N 1
ATOM 663 C CA . LEU A 1 86 ? -5.942 -8.566 15.935 1.00 94.31 86 LEU A CA 1
ATOM 664 C C . LEU A 1 86 ? -7.296 -7.907 16.248 1.00 94.31 86 LEU A C 1
ATOM 666 O O . LEU A 1 86 ? -7.942 -8.271 17.231 1.00 94.31 86 LEU A O 1
ATOM 670 N N . VAL A 1 87 ? -7.744 -6.967 15.416 1.00 92.38 87 VAL A N 1
ATOM 671 C CA . VAL A 1 87 ? -8.972 -6.184 15.628 1.00 92.38 87 VAL A CA 1
ATOM 672 C C . VAL A 1 87 ? -10.228 -7.043 15.568 1.00 92.38 87 VAL A C 1
ATOM 674 O O . VAL A 1 87 ? -11.101 -6.887 16.416 1.00 92.38 87 VAL A O 1
ATOM 677 N N . VAL A 1 88 ? -10.315 -7.985 14.627 1.00 95.25 88 VAL A N 1
ATOM 678 C CA . VAL A 1 88 ? -11.497 -8.847 14.455 1.00 95.25 88 VAL A CA 1
ATOM 679 C C . VAL A 1 88 ? -11.931 -9.548 15.755 1.00 95.25 88 VAL A C 1
ATOM 681 O O . VAL A 1 88 ? -13.058 -9.326 16.207 1.00 95.25 88 VAL A O 1
ATOM 684 N N . PRO A 1 89 ? -11.093 -10.375 16.415 1.00 94.56 89 PRO A N 1
ATOM 685 C CA . PRO A 1 89 ? -11.508 -11.050 17.644 1.00 94.56 89 PRO A CA 1
ATOM 686 C C . PRO A 1 89 ? -11.750 -10.075 18.804 1.00 94.56 89 PRO A C 1
ATOM 688 O O . PRO A 1 89 ? -12.608 -10.343 19.646 1.00 94.56 89 PRO A O 1
ATOM 691 N N . LEU A 1 90 ? -11.033 -8.945 18.844 1.00 92.75 90 LEU A N 1
ATOM 692 C CA . LEU A 1 90 ? -11.208 -7.912 19.865 1.00 92.75 90 LEU A CA 1
ATOM 693 C C . LEU A 1 90 ? -12.571 -7.227 19.750 1.00 92.75 90 LEU A C 1
ATOM 695 O O . LEU A 1 90 ? -13.314 -7.202 20.730 1.00 92.75 90 LEU A O 1
ATOM 699 N N . LEU A 1 91 ? -12.938 -6.740 18.562 1.00 92.62 91 LEU A N 1
ATOM 700 C CA . LEU A 1 91 ? -14.230 -6.093 18.336 1.00 92.62 91 LEU A CA 1
ATOM 701 C C . LEU A 1 91 ? -15.390 -7.079 18.474 1.00 92.62 91 LEU A C 1
ATOM 703 O O . LEU A 1 91 ? -16.416 -6.733 19.048 1.00 92.62 91 LEU A O 1
ATOM 707 N N . LYS A 1 92 ? -15.212 -8.343 18.078 1.00 92.50 92 LYS A N 1
ATOM 708 C CA . LYS A 1 92 ? -16.206 -9.391 18.352 1.00 92.50 92 LYS A CA 1
ATOM 709 C C . LYS A 1 92 ? -16.433 -9.603 19.855 1.00 92.50 92 LYS A C 1
ATOM 711 O O . LYS A 1 92 ? -17.567 -9.796 20.291 1.00 92.50 92 LYS A O 1
ATOM 716 N N . GLY A 1 93 ? -15.364 -9.578 20.653 1.00 89.06 93 GLY A N 1
ATOM 717 C CA . GLY A 1 93 ? -15.447 -9.636 22.114 1.00 89.06 93 GLY A CA 1
ATOM 718 C C . GLY A 1 93 ? -16.119 -8.399 22.711 1.00 89.06 93 GLY A C 1
ATOM 719 O O . GLY A 1 93 ? -16.988 -8.533 23.568 1.00 89.06 93 GLY A O 1
ATOM 720 N N . TYR A 1 94 ? -15.761 -7.219 22.208 1.00 86.69 94 TYR A N 1
ATOM 721 C CA . TYR A 1 94 ? -16.349 -5.938 22.588 1.00 86.69 94 TYR A CA 1
ATOM 722 C C . TYR A 1 94 ? -17.866 -5.914 22.364 1.00 86.69 94 TYR A C 1
ATOM 724 O O . TYR A 1 94 ? -18.621 -5.718 23.313 1.00 86.69 94 TYR A O 1
ATOM 732 N N . LEU A 1 95 ? -18.315 -6.233 21.146 1.00 88.12 95 LEU A N 1
ATOM 733 C CA . LEU A 1 95 ? -19.733 -6.295 20.782 1.00 88.12 95 LEU A CA 1
ATOM 734 C C . LEU A 1 95 ? -20.514 -7.252 21.694 1.00 88.12 95 LEU A C 1
ATOM 736 O O . LEU A 1 95 ? -21.630 -6.947 22.109 1.00 88.12 95 LEU A O 1
ATOM 740 N N . ARG A 1 96 ? -19.911 -8.388 22.071 1.00 86.25 96 ARG A N 1
ATOM 741 C CA . ARG A 1 96 ? -20.527 -9.341 23.003 1.00 86.25 96 ARG A CA 1
ATOM 742 C C . ARG A 1 96 ? -20.717 -8.747 24.397 1.00 86.25 96 ARG A C 1
ATOM 744 O O . ARG A 1 96 ? -21.798 -8.897 24.951 1.00 86.25 96 ARG A O 1
ATOM 751 N N . ILE A 1 97 ? -19.683 -8.108 24.951 1.00 80.00 97 ILE A N 1
ATOM 752 C CA . ILE A 1 97 ? -19.708 -7.508 26.299 1.00 80.00 97 ILE A CA 1
ATOM 753 C C . ILE A 1 97 ? -20.794 -6.434 26.384 1.00 80.00 97 ILE A C 1
ATOM 755 O O . ILE A 1 97 ? -21.580 -6.433 27.334 1.00 80.00 97 ILE A O 1
ATOM 759 N N . VAL A 1 98 ? -20.865 -5.591 25.353 1.00 76.81 98 VAL A N 1
ATOM 760 C CA . VAL A 1 98 ? -21.864 -4.530 25.214 1.00 76.81 98 VAL A CA 1
ATOM 761 C C . VAL A 1 98 ? -23.286 -5.107 25.166 1.00 76.81 98 VAL A C 1
ATOM 763 O O . VAL A 1 98 ? -24.169 -4.653 25.893 1.00 76.81 98 VAL A O 1
ATOM 766 N N . GLN A 1 99 ? -23.511 -6.160 24.374 1.00 75.75 99 GLN A N 1
ATOM 767 C CA . GLN A 1 99 ? -24.832 -6.781 24.205 1.00 75.75 99 GLN A CA 1
ATOM 768 C C . GLN A 1 99 ? -25.320 -7.562 25.432 1.00 75.75 99 GLN A C 1
ATOM 770 O O . GLN A 1 99 ? -26.524 -7.622 25.676 1.00 75.75 99 GLN A O 1
ATOM 775 N N . THR A 1 100 ? -24.426 -8.179 26.212 1.00 71.56 100 THR A N 1
ATOM 776 C CA . THR A 1 100 ? -24.824 -9.010 27.364 1.00 71.56 100 THR A CA 1
ATOM 777 C C . THR A 1 100 ? -25.015 -8.227 28.662 1.00 71.56 100 THR A C 1
ATOM 779 O O . THR A 1 100 ? -25.324 -8.835 29.685 1.00 71.56 100 THR A O 1
ATOM 782 N N . SER A 1 101 ? -24.818 -6.900 28.653 1.00 63.91 101 SER A N 1
ATOM 783 C CA . SER A 1 101 ? -24.890 -6.025 29.842 1.00 63.91 101 SER A CA 1
ATOM 784 C C . SER A 1 101 ? -24.024 -6.498 31.023 1.00 63.91 101 SER A C 1
ATOM 786 O O . SER A 1 101 ? -24.213 -6.068 32.162 1.00 63.91 101 SER A O 1
ATOM 788 N N . THR A 1 102 ? -23.046 -7.375 30.766 1.00 58.25 102 THR A N 1
ATOM 789 C CA . THR A 1 102 ? -22.008 -7.797 31.714 1.00 58.25 102 THR A CA 1
ATOM 790 C C . THR A 1 102 ? -21.001 -6.664 31.813 1.00 58.25 102 THR A C 1
ATOM 792 O O . THR A 1 102 ? -19.918 -6.700 31.235 1.00 58.25 102 THR A O 1
ATOM 795 N N . ASN A 1 103 ? -21.446 -5.601 32.471 1.00 59.38 103 ASN A N 1
ATOM 796 C CA . ASN A 1 103 ? -20.813 -4.301 32.508 1.00 59.38 103 ASN A CA 1
ATOM 797 C C . ASN A 1 103 ? -19.432 -4.404 33.162 1.00 59.38 103 ASN A C 1
ATOM 799 O O . ASN A 1 103 ? -19.307 -4.544 34.377 1.00 59.38 103 ASN A O 1
ATOM 803 N N . THR A 1 104 ? -18.388 -4.328 32.343 1.00 68.31 104 THR A N 1
ATOM 804 C CA . THR A 1 104 ? -17.074 -3.900 32.810 1.00 68.31 104 THR A CA 1
ATOM 805 C C . THR A 1 104 ? -16.585 -2.859 31.823 1.00 68.31 104 THR A C 1
ATOM 807 O O . THR A 1 104 ? -15.892 -3.174 30.862 1.00 68.31 104 THR A O 1
ATOM 810 N N . ALA A 1 105 ? -16.951 -1.602 32.069 1.00 70.31 105 ALA A N 1
ATOM 811 C CA . ALA A 1 105 ? -16.372 -0.438 31.402 1.00 70.31 105 ALA A CA 1
ATOM 812 C C . ALA A 1 105 ? -14.838 -0.540 31.237 1.00 70.31 105 ALA A C 1
ATOM 814 O O . ALA A 1 105 ? -14.277 -0.144 30.221 1.00 70.31 105 ALA A O 1
ATOM 815 N N . ASP A 1 106 ? -14.156 -1.159 32.205 1.00 74.62 106 ASP A N 1
ATOM 816 C CA . ASP A 1 106 ? -12.725 -1.460 32.132 1.00 74.62 106 ASP A CA 1
ATOM 817 C C . ASP A 1 106 ? -12.339 -2.432 31.006 1.00 74.62 106 ASP A C 1
ATOM 819 O O . ASP A 1 106 ? -11.275 -2.280 30.405 1.00 74.62 106 ASP A O 1
ATOM 823 N N . ALA A 1 107 ? -13.149 -3.456 30.728 1.00 78.69 107 ALA A N 1
ATOM 824 C CA . ALA A 1 107 ? -12.897 -4.394 29.636 1.00 78.69 107 ALA A CA 1
ATOM 825 C C . ALA A 1 107 ? -13.136 -3.729 28.277 1.00 78.69 107 ALA A C 1
ATOM 827 O O . ALA A 1 107 ? -12.309 -3.878 27.379 1.00 78.69 107 ALA A O 1
ATOM 828 N N . GLU A 1 108 ? -14.208 -2.944 28.153 1.00 77.88 108 GLU A N 1
ATOM 829 C CA . GLU A 1 108 ? -14.500 -2.135 26.965 1.00 77.88 108 GLU A CA 1
ATOM 830 C C . GLU A 1 108 ? -13.359 -1.157 26.667 1.00 77.88 108 GLU A C 1
ATOM 832 O O . GLU A 1 108 ? -12.792 -1.187 25.571 1.00 77.88 108 GLU A O 1
ATOM 837 N N . LYS A 1 109 ? -12.934 -0.382 27.678 1.00 77.31 109 LYS A N 1
ATOM 838 C CA . LYS A 1 109 ? -11.789 0.532 27.584 1.00 77.31 109 LYS A CA 1
ATOM 839 C C . LYS A 1 109 ? -10.530 -0.200 27.137 1.00 77.31 109 LYS A C 1
ATOM 841 O O . LYS A 1 109 ? -9.873 0.231 26.197 1.00 77.31 109 LYS A O 1
ATOM 846 N N . LYS A 1 110 ? -10.191 -1.327 27.773 1.00 83.31 110 LYS A N 1
ATOM 847 C CA . LYS A 1 110 ? -8.989 -2.106 27.430 1.00 83.31 110 LYS A CA 1
ATOM 848 C C . LYS A 1 110 ? -9.012 -2.605 25.990 1.00 83.31 110 LYS A C 1
ATOM 850 O O . LYS A 1 110 ? -7.976 -2.556 25.327 1.00 83.31 110 LYS A O 1
ATOM 855 N N . ILE A 1 111 ? -10.162 -3.080 25.512 1.00 86.69 111 ILE A N 1
ATOM 856 C CA . ILE A 1 111 ? -10.300 -3.556 24.136 1.00 86.69 111 ILE A CA 1
ATOM 857 C C . ILE A 1 111 ? -10.106 -2.398 23.155 1.00 86.69 111 ILE A C 1
ATOM 859 O O . ILE A 1 111 ? -9.246 -2.499 22.280 1.00 86.69 111 ILE A O 1
ATOM 863 N N . LEU A 1 112 ? -10.841 -1.295 23.322 1.00 83.75 112 LEU A N 1
ATOM 864 C CA . LEU A 1 112 ? -10.753 -0.149 22.414 1.00 83.75 112 LEU A CA 1
ATOM 865 C C . LEU A 1 112 ? -9.363 0.497 22.445 1.00 83.75 112 LEU A C 1
ATOM 867 O O . LEU A 1 112 ? -8.775 0.728 21.390 1.00 83.75 112 LEU A O 1
ATOM 871 N N . SER A 1 113 ? -8.768 0.688 23.628 1.00 83.25 113 SER A N 1
ATOM 872 C CA . SER A 1 113 ? -7.382 1.158 23.747 1.00 83.25 113 SER A CA 1
ATOM 873 C C . SER A 1 113 ? -6.415 0.243 22.998 1.00 83.25 113 SER A C 1
ATOM 875 O O . SER A 1 113 ? -5.548 0.734 22.282 1.00 83.25 113 SER A O 1
ATOM 877 N N . LYS A 1 114 ? -6.571 -1.085 23.095 1.00 88.75 114 LYS A N 1
ATOM 878 C CA . LYS A 1 114 ? -5.710 -2.016 22.357 1.00 88.75 114 LYS A CA 1
ATOM 879 C C . LYS A 1 114 ? -5.918 -1.913 20.843 1.00 88.75 114 LYS A C 1
ATOM 881 O O . LYS A 1 114 ? -4.921 -1.907 20.125 1.00 88.75 114 LYS A O 1
ATOM 886 N N . VAL A 1 115 ? -7.162 -1.806 20.370 1.00 88.38 115 VAL A N 1
ATOM 887 C CA . VAL A 1 115 ? -7.494 -1.610 18.944 1.00 88.38 115 VAL A CA 1
ATOM 888 C C . VAL A 1 115 ? -6.819 -0.351 18.398 1.00 88.38 115 VAL A C 1
ATOM 890 O O . VAL A 1 115 ? -6.160 -0.421 17.359 1.00 88.38 115 VAL A O 1
ATOM 893 N N . PHE A 1 116 ? -6.917 0.771 19.117 1.00 86.06 116 PHE A N 1
ATOM 894 C CA . PHE A 1 116 ? -6.355 2.050 18.682 1.00 86.06 116 PHE A CA 1
ATOM 895 C C . PHE A 1 116 ? -4.831 2.099 18.782 1.00 86.06 116 PHE A C 1
ATOM 897 O O . PHE A 1 116 ? -4.181 2.482 17.815 1.00 86.06 116 PHE A O 1
ATOM 904 N N . THR A 1 117 ? -4.234 1.681 19.903 1.00 87.25 117 THR A N 1
ATOM 905 C CA . THR A 1 117 ? -2.770 1.698 20.063 1.00 87.25 117 THR A CA 1
ATOM 906 C C . THR A 1 117 ? -2.083 0.800 19.036 1.00 87.25 117 THR A C 1
ATOM 908 O O . THR A 1 117 ? -1.071 1.191 18.456 1.00 87.25 117 THR A O 1
ATOM 911 N N . ASP A 1 118 ? -2.629 -0.395 18.786 1.00 90.38 118 ASP A N 1
ATOM 912 C CA . ASP A 1 118 ? -2.085 -1.289 17.762 1.00 90.38 118 ASP A CA 1
ATOM 913 C C . ASP A 1 118 ? -2.323 -0.724 16.354 1.00 90.38 118 ASP A C 1
ATOM 915 O O . ASP A 1 118 ? -1.420 -0.765 15.524 1.00 90.38 118 ASP A O 1
ATOM 919 N N . GLY A 1 119 ? -3.487 -0.108 16.118 1.00 87.62 119 GLY A N 1
ATOM 920 C CA . GLY A 1 119 ? -3.818 0.559 14.858 1.00 87.62 119 GLY A CA 1
ATOM 921 C C . GLY A 1 119 ? -2.853 1.675 14.511 1.00 87.62 119 GLY A C 1
ATOM 922 O O . GLY A 1 119 ? -2.258 1.639 13.442 1.00 87.62 119 GLY A O 1
ATOM 923 N N . ILE A 1 120 ? -2.604 2.601 15.438 1.00 86.81 120 ILE A N 1
ATOM 924 C CA . ILE A 1 120 ? -1.642 3.696 15.255 1.00 86.81 120 ILE A CA 1
ATOM 925 C C . ILE A 1 120 ? -0.255 3.144 14.906 1.00 86.81 120 ILE A C 1
ATOM 927 O O . ILE A 1 120 ? 0.375 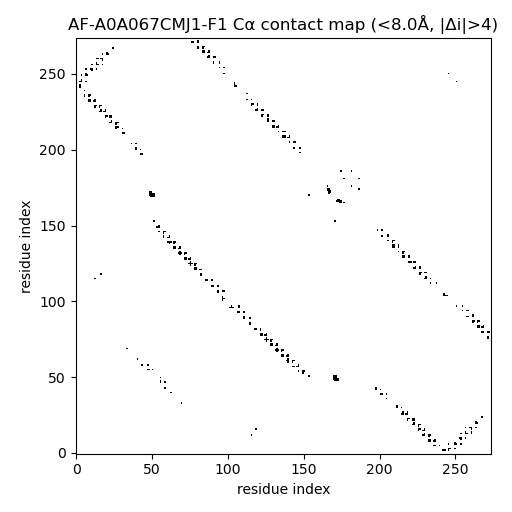3.609 13.958 1.00 86.81 120 ILE A O 1
ATOM 931 N N . ALA A 1 121 ? 0.213 2.128 15.637 1.00 90.56 121 ALA A N 1
ATOM 932 C CA . ALA A 1 121 ? 1.527 1.538 15.400 1.00 90.56 121 ALA A CA 1
ATOM 933 C C . ALA A 1 121 ? 1.619 0.844 14.028 1.00 90.56 121 ALA A C 1
ATOM 935 O O . ALA A 1 121 ? 2.602 1.009 13.305 1.00 90.56 121 ALA A O 1
ATOM 936 N N . LYS A 1 122 ? 0.600 0.064 13.653 1.00 90.88 122 LYS A N 1
ATOM 937 C CA . LYS A 1 122 ? 0.583 -0.703 12.400 1.00 90.88 122 LYS A CA 1
ATOM 938 C C . LYS A 1 122 ? 0.325 0.176 11.178 1.00 90.88 122 LYS A C 1
ATOM 940 O O . LYS A 1 122 ? 0.984 -0.028 10.162 1.00 90.88 122 LYS A O 1
ATOM 945 N N . MET A 1 123 ? -0.563 1.164 11.283 1.00 86.19 123 MET A N 1
ATOM 946 C CA . MET A 1 123 ? -0.783 2.182 10.250 1.00 86.19 123 MET A CA 1
ATOM 947 C C . MET A 1 123 ? 0.454 3.061 10.077 1.00 86.19 123 MET A C 1
ATOM 949 O O . MET A 1 123 ? 0.859 3.290 8.947 1.00 86.19 123 MET A O 1
ATOM 953 N N . GLY A 1 124 ? 1.113 3.479 11.166 1.00 87.00 124 GLY A N 1
ATOM 954 C CA . GLY A 1 124 ? 2.375 4.224 11.094 1.00 87.00 124 GLY A CA 1
ATOM 955 C C . GLY A 1 124 ? 3.466 3.451 10.350 1.00 87.00 124 GLY A C 1
ATOM 956 O O . GLY A 1 124 ? 4.084 3.977 9.432 1.00 87.00 124 GLY A O 1
ATOM 957 N N . LYS A 1 125 ? 3.622 2.158 10.656 1.00 92.38 125 LYS A N 1
ATOM 958 C CA . LYS A 1 125 ? 4.545 1.286 9.920 1.00 92.38 125 LYS A CA 1
ATOM 959 C C . LYS A 1 125 ? 4.156 1.122 8.445 1.00 92.38 125 LYS A C 1
ATOM 961 O O . LYS A 1 125 ? 5.031 1.083 7.586 1.00 92.38 125 LYS A O 1
ATOM 966 N N . ALA A 1 126 ? 2.861 1.012 8.144 1.00 89.75 126 ALA A N 1
ATOM 967 C CA . ALA A 1 126 ? 2.384 0.939 6.767 1.00 89.75 126 ALA A CA 1
ATOM 968 C C . ALA A 1 126 ? 2.673 2.239 5.996 1.00 89.75 126 ALA A C 1
ATOM 970 O O . ALA A 1 126 ? 3.098 2.159 4.850 1.00 89.75 126 ALA A O 1
ATOM 971 N N . VAL A 1 127 ? 2.511 3.405 6.630 1.00 87.88 127 VAL A N 1
ATOM 972 C CA . VAL A 1 127 ? 2.872 4.721 6.075 1.00 87.88 127 VAL A CA 1
ATOM 973 C C . VAL A 1 127 ? 4.359 4.772 5.721 1.00 87.88 127 VAL A C 1
ATOM 975 O O . VAL A 1 127 ? 4.683 5.009 4.563 1.00 87.88 127 VAL A O 1
ATOM 978 N N . GLU A 1 128 ? 5.253 4.420 6.652 1.00 91.69 128 GLU A N 1
ATOM 979 C CA . GLU A 1 128 ? 6.707 4.381 6.400 1.00 91.69 128 GLU A CA 1
ATOM 980 C C . GLU A 1 128 ? 7.074 3.473 5.209 1.00 91.69 128 GLU A C 1
ATOM 982 O O . GLU A 1 128 ? 7.929 3.799 4.386 1.00 91.69 128 GLU A O 1
ATOM 987 N N . GLN A 1 129 ? 6.411 2.319 5.102 1.00 93.19 129 GLN A N 1
ATOM 988 C CA . GLN A 1 129 ? 6.636 1.350 4.028 1.00 93.19 129 GLN A CA 1
ATOM 989 C C . GLN A 1 129 ? 6.107 1.850 2.678 1.00 93.19 129 GLN A C 1
ATOM 991 O O . GLN A 1 129 ? 6.733 1.627 1.642 1.00 93.19 129 GLN A O 1
ATOM 996 N N . LEU A 1 130 ? 4.970 2.543 2.666 1.00 89.00 130 LEU A N 1
ATOM 997 C CA . LEU A 1 130 ? 4.445 3.163 1.453 1.00 89.00 130 LEU A CA 1
ATOM 998 C C . LEU A 1 130 ? 5.294 4.357 0.999 1.00 89.00 130 LEU A C 1
ATOM 1000 O O . LEU A 1 130 ? 5.516 4.498 -0.201 1.00 89.00 130 LEU A O 1
ATOM 1004 N N . ASP A 1 131 ? 5.819 5.162 1.923 1.00 89.38 131 ASP A N 1
ATOM 1005 C CA . ASP A 1 131 ? 6.747 6.253 1.601 1.00 89.38 131 ASP A CA 1
ATOM 1006 C C . ASP A 1 131 ? 8.037 5.729 0.962 1.00 89.38 131 ASP A C 1
ATOM 1008 O O . ASP A 1 131 ? 8.493 6.244 -0.063 1.00 89.38 131 ASP A O 1
ATOM 1012 N N . GLU A 1 132 ? 8.616 4.656 1.510 1.00 91.81 132 GLU A N 1
ATOM 1013 C CA . GLU A 1 132 ? 9.789 4.032 0.893 1.00 91.81 132 GLU A CA 1
ATOM 1014 C C . GLU A 1 132 ? 9.437 3.401 -0.466 1.00 91.81 132 GLU A C 1
ATOM 1016 O O . GLU A 1 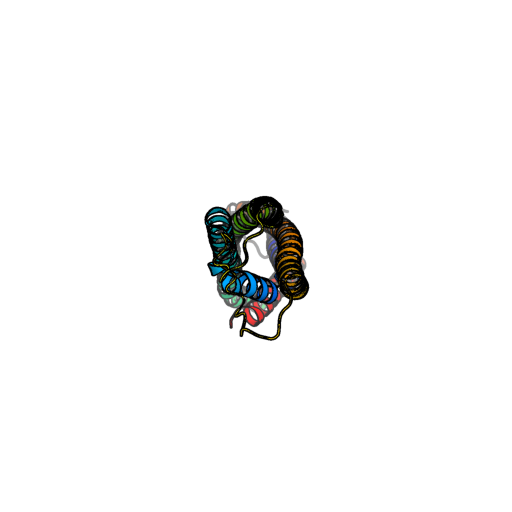132 ? 10.219 3.497 -1.416 1.00 91.81 132 GLU A O 1
ATOM 1021 N N . CYS A 1 133 ? 8.243 2.812 -0.607 1.00 89.62 133 CYS A N 1
ATOM 1022 C CA . CYS A 1 133 ? 7.746 2.315 -1.891 1.00 89.62 133 CYS A CA 1
ATOM 1023 C C . CYS A 1 133 ? 7.703 3.433 -2.947 1.00 89.62 133 CYS A C 1
ATOM 1025 O O . CYS A 1 133 ? 8.247 3.263 -4.042 1.00 89.62 133 CYS A O 1
ATOM 1027 N N . ASP A 1 134 ? 7.119 4.583 -2.606 1.00 87.06 134 ASP A N 1
ATOM 1028 C CA . ASP A 1 134 ? 7.015 5.749 -3.484 1.00 87.06 134 ASP A CA 1
ATOM 1029 C C . ASP A 1 134 ? 8.389 6.333 -3.850 1.00 87.06 134 ASP A C 1
ATOM 1031 O O . ASP A 1 134 ? 8.687 6.580 -5.023 1.00 87.06 134 ASP A O 1
ATOM 1035 N N . SER A 1 135 ? 9.279 6.454 -2.864 1.00 90.25 135 SER A N 1
ATOM 1036 C CA . SER A 1 135 ? 10.677 6.866 -3.041 1.00 90.25 135 SER A CA 1
ATOM 1037 C C . SER A 1 135 ? 11.415 5.967 -4.041 1.00 90.25 135 SER A C 1
ATOM 1039 O O . SER A 1 135 ? 12.114 6.450 -4.939 1.00 90.25 135 SER A O 1
ATOM 1041 N N . LEU A 1 136 ? 11.241 4.647 -3.938 1.00 90.69 136 LEU A N 1
ATOM 1042 C CA . LEU A 1 136 ? 11.848 3.673 -4.846 1.00 90.69 136 LEU A CA 1
ATOM 1043 C C . LEU A 1 136 ? 11.261 3.747 -6.261 1.00 90.69 136 LEU A C 1
ATOM 1045 O O . LEU A 1 136 ? 12.022 3.695 -7.231 1.00 90.69 136 LEU A O 1
ATOM 1049 N N . LEU A 1 137 ? 9.944 3.916 -6.402 1.00 86.31 137 LEU A N 1
ATOM 1050 C CA . LEU A 1 137 ? 9.302 4.113 -7.708 1.00 86.31 137 LEU A CA 1
ATOM 1051 C C . LEU A 1 137 ? 9.770 5.405 -8.374 1.00 86.31 137 LEU A C 1
ATOM 1053 O O . LEU A 1 137 ? 10.099 5.398 -9.558 1.00 86.31 137 LEU A O 1
ATOM 1057 N N . SER A 1 138 ? 9.875 6.490 -7.613 1.00 85.94 138 SER A N 1
ATOM 1058 C CA . SER A 1 138 ? 10.375 7.778 -8.095 1.00 85.94 138 SER A CA 1
ATOM 1059 C C . SER A 1 138 ? 11.829 7.686 -8.572 1.00 85.94 138 SER A C 1
ATOM 1061 O O . SER A 1 138 ? 12.174 8.217 -9.631 1.00 85.94 138 SER A O 1
ATOM 1063 N N . LYS A 1 139 ? 12.685 6.939 -7.856 1.00 89.44 139 LYS A N 1
ATOM 1064 C CA . LYS A 1 139 ? 14.056 6.626 -8.307 1.00 89.44 139 LYS A CA 1
ATOM 1065 C C . LYS A 1 139 ? 14.053 5.819 -9.606 1.00 89.44 139 LYS A C 1
ATOM 1067 O O . LYS A 1 139 ? 14.795 6.158 -10.528 1.00 89.44 139 LYS A O 1
ATOM 1072 N N . ALA A 1 140 ? 13.202 4.795 -9.707 1.00 86.31 140 ALA A N 1
ATOM 1073 C CA . ALA A 1 140 ? 13.060 4.000 -10.926 1.00 86.31 140 ALA A CA 1
ATOM 1074 C C . ALA A 1 140 ? 12.597 4.859 -12.116 1.00 86.31 140 ALA A C 1
ATOM 1076 O O . ALA A 1 140 ? 13.179 4.761 -13.191 1.00 86.31 140 ALA A O 1
A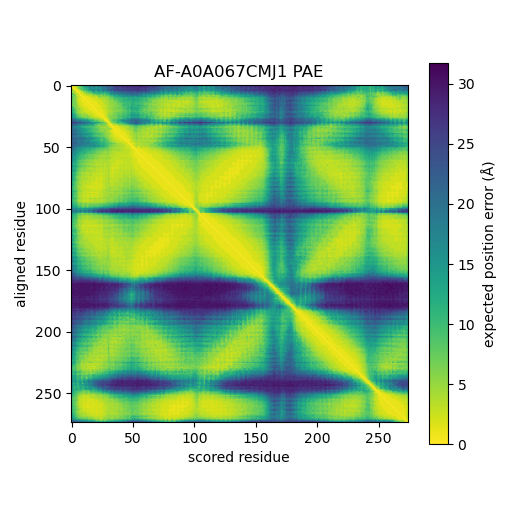TOM 1077 N N . VAL A 1 141 ? 11.623 5.754 -11.918 1.00 83.44 141 VAL A N 1
ATOM 1078 C CA . VAL A 1 141 ? 11.155 6.732 -12.919 1.00 83.44 141 VAL A CA 1
ATOM 1079 C C . VAL A 1 141 ? 12.297 7.630 -13.394 1.00 83.44 141 VAL A C 1
ATOM 1081 O O . VAL A 1 141 ? 12.520 7.755 -14.597 1.00 83.44 141 VAL A O 1
ATOM 1084 N N . GLY A 1 142 ? 13.074 8.205 -12.471 1.00 85.12 142 GLY A N 1
ATOM 1085 C CA . GLY A 1 142 ? 14.229 9.032 -12.830 1.00 85.12 142 GLY A CA 1
ATOM 1086 C C . GLY A 1 142 ? 15.263 8.269 -13.664 1.00 85.12 142 GLY A C 1
ATOM 1087 O O . GLY A 1 142 ? 15.763 8.776 -14.667 1.00 85.12 142 GLY A O 1
ATOM 1088 N N . GLN A 1 143 ? 15.544 7.017 -13.301 1.00 87.19 143 GLN A N 1
ATOM 1089 C CA . GLN A 1 143 ? 16.478 6.168 -14.041 1.00 87.19 143 GLN A CA 1
ATOM 1090 C C . GLN A 1 143 ? 15.928 5.689 -15.386 1.00 87.19 143 GLN A C 1
ATOM 1092 O O . GLN A 1 143 ? 16.704 5.554 -16.326 1.00 87.19 143 GLN A O 1
ATOM 1097 N N . LEU A 1 144 ? 14.617 5.471 -15.508 1.00 81.81 144 LEU A N 1
ATOM 1098 C CA . LEU A 1 144 ? 13.959 5.146 -16.775 1.00 81.81 144 LEU A CA 1
ATOM 1099 C C . LEU A 1 144 ? 14.112 6.283 -17.788 1.00 81.81 144 LEU A C 1
ATOM 1101 O O . LEU A 1 144 ? 14.395 6.025 -18.957 1.00 81.81 144 LEU A O 1
ATOM 1105 N N . VAL A 1 145 ? 13.989 7.534 -17.337 1.00 83.50 145 VAL A N 1
ATOM 1106 C CA . VAL A 1 145 ? 14.237 8.715 -18.179 1.00 83.50 145 VAL A CA 1
ATOM 1107 C C . VAL A 1 145 ? 15.697 8.756 -18.638 1.00 83.50 145 VAL A C 1
ATOM 1109 O O . VAL A 1 145 ? 15.959 8.908 -19.831 1.00 83.50 145 VAL A O 1
ATOM 1112 N N . THR A 1 146 ? 16.651 8.551 -17.725 1.00 86.31 146 THR A N 1
ATOM 1113 C CA . THR A 1 146 ? 18.085 8.495 -18.062 1.00 86.31 146 THR A CA 1
ATOM 1114 C C . THR A 1 146 ? 18.402 7.357 -19.030 1.00 86.31 146 THR A C 1
ATOM 1116 O O . THR A 1 146 ? 19.134 7.551 -19.998 1.00 86.31 146 THR A O 1
ATOM 1119 N N . LEU A 1 147 ? 17.816 6.179 -18.810 1.00 82.38 147 LEU A N 1
ATOM 1120 C CA . LEU A 1 147 ? 17.985 5.018 -19.675 1.00 82.38 147 LEU A CA 1
ATOM 1121 C C . LEU A 1 147 ? 17.440 5.288 -21.073 1.00 82.38 147 LEU A C 1
ATOM 1123 O O . LEU A 1 147 ? 18.091 4.927 -22.046 1.00 82.38 147 LEU A O 1
ATOM 1127 N N . GLN A 1 148 ? 16.298 5.968 -21.199 1.00 80.25 148 GLN A N 1
ATOM 1128 C CA . GLN A 1 148 ? 15.770 6.345 -22.507 1.00 80.25 148 GLN A CA 1
ATOM 1129 C C . GLN A 1 148 ? 16.762 7.223 -23.290 1.00 80.25 148 GLN A C 1
ATOM 1131 O O . GLN A 1 148 ? 16.966 6.987 -24.480 1.00 80.25 148 GLN A O 1
ATOM 1136 N N . VAL A 1 149 ? 17.398 8.199 -22.633 1.00 83.88 149 VAL A N 1
ATOM 1137 C CA . VAL A 1 149 ? 18.412 9.064 -23.262 1.00 83.88 149 VAL A CA 1
ATOM 1138 C C . VAL A 1 149 ? 19.665 8.271 -23.638 1.00 83.88 149 VAL A C 1
ATOM 1140 O O . VAL A 1 149 ? 20.168 8.419 -24.751 1.00 83.88 149 VAL A O 1
ATOM 1143 N N . GLN A 1 150 ? 20.156 7.410 -22.740 1.00 82.00 150 GLN A N 1
ATOM 1144 C CA . GLN A 1 150 ? 21.329 6.572 -23.008 1.00 82.00 150 GLN A CA 1
ATOM 1145 C C . GLN A 1 150 ? 21.094 5.669 -24.216 1.00 82.00 150 GLN A C 1
ATOM 1147 O O . GLN A 1 150 ? 21.921 5.612 -25.119 1.00 82.00 150 GLN A O 1
ATOM 1152 N N . LEU A 1 151 ? 19.926 5.035 -24.258 1.00 76.31 151 LEU A N 1
ATOM 1153 C CA . LEU A 1 151 ? 19.483 4.240 -25.385 1.00 76.31 151 LEU A CA 1
ATOM 1154 C C . LEU A 1 151 ? 19.516 5.079 -26.667 1.00 76.31 151 LEU A C 1
ATOM 1156 O O . LEU A 1 151 ? 20.254 4.736 -27.581 1.00 76.31 151 LEU A O 1
ATOM 1160 N N . GLU A 1 152 ? 18.817 6.217 -26.731 1.00 77.75 152 GLU A N 1
ATOM 1161 C CA . GLU A 1 152 ? 18.809 7.097 -27.917 1.00 77.75 152 GLU A CA 1
ATOM 1162 C C . GLU A 1 152 ? 20.226 7.488 -28.403 1.00 77.75 152 GLU A C 1
ATOM 1164 O O . GLU A 1 152 ? 20.474 7.530 -29.618 1.00 77.75 152 GLU A O 1
ATOM 1169 N N . ASN A 1 153 ? 21.174 7.690 -27.482 1.00 79.88 153 ASN A N 1
ATOM 1170 C CA . ASN A 1 153 ? 22.582 7.934 -27.800 1.00 79.88 153 ASN A CA 1
ATOM 1171 C C . ASN A 1 153 ? 23.282 6.696 -28.384 1.00 79.88 153 ASN A C 1
ATOM 1173 O O . ASN A 1 153 ? 23.921 6.808 -29.435 1.00 79.88 153 ASN A O 1
ATOM 1177 N N . ASP A 1 154 ? 23.127 5.529 -27.756 1.00 71.62 154 ASP A N 1
ATOM 1178 C CA . ASP A 1 154 ? 23.712 4.259 -28.204 1.00 71.62 154 ASP A CA 1
ATOM 1179 C C . ASP A 1 154 ? 23.272 3.931 -29.647 1.00 71.62 154 ASP A C 1
ATOM 1181 O O . ASP A 1 154 ? 24.096 3.580 -30.499 1.00 71.62 154 ASP A O 1
ATOM 1185 N N . PHE A 1 155 ? 21.993 4.157 -29.980 1.00 69.88 155 PHE A N 1
ATOM 1186 C CA . PHE A 1 155 ? 21.479 3.947 -31.345 1.00 69.88 155 PHE A CA 1
ATOM 1187 C C . PHE A 1 155 ? 22.030 4.947 -32.357 1.00 69.88 155 PHE A C 1
ATOM 1189 O O . PHE A 1 155 ? 22.322 4.589 -33.503 1.00 69.88 155 PHE A O 1
ATOM 1196 N N . SER A 1 156 ? 22.165 6.211 -31.958 1.00 69.19 156 SER A N 1
ATOM 1197 C CA . SER A 1 156 ? 22.680 7.260 -32.839 1.00 69.19 156 SE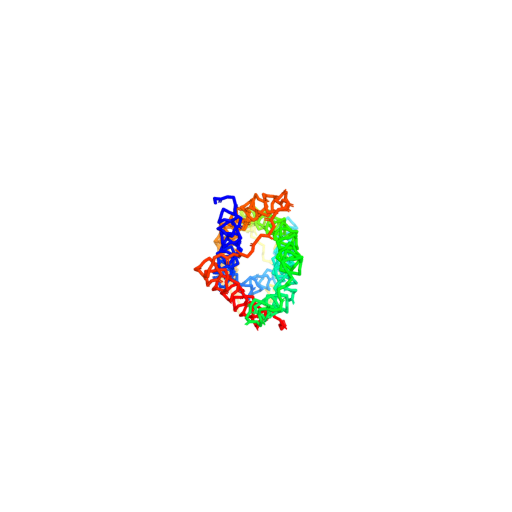R A CA 1
ATOM 1198 C C . SER A 1 156 ? 24.141 7.003 -33.218 1.00 69.19 156 SER A C 1
ATOM 1200 O O . SER A 1 156 ? 24.527 7.214 -34.368 1.00 69.19 156 SER A O 1
ATOM 1202 N N . GLN A 1 157 ? 24.944 6.479 -32.289 1.00 63.50 157 GLN A N 1
ATOM 1203 C CA . GLN A 1 157 ? 26.333 6.094 -32.555 1.00 63.50 157 GLN A CA 1
ATOM 1204 C C . GLN A 1 157 ? 26.443 4.857 -33.462 1.00 63.50 157 GLN A C 1
ATOM 1206 O O . GLN A 1 157 ? 27.322 4.800 -34.329 1.00 63.50 157 GLN A O 1
ATOM 1211 N N . GLN A 1 158 ? 25.530 3.891 -33.329 1.00 59.75 158 GLN A N 1
ATOM 1212 C CA . GLN A 1 158 ? 25.527 2.686 -34.163 1.00 59.75 158 GLN A CA 1
ATOM 1213 C C . GLN A 1 158 ? 25.182 2.984 -35.633 1.00 59.75 158 GLN A C 1
ATOM 1215 O O . GLN A 1 158 ? 25.825 2.449 -36.533 1.00 59.75 158 GLN A O 1
ATOM 1220 N N . ASN A 1 159 ? 24.238 3.894 -35.904 1.00 54.84 159 ASN A N 1
ATOM 1221 C CA . ASN A 1 159 ? 23.912 4.309 -37.279 1.00 54.84 159 ASN A CA 1
ATOM 1222 C C . ASN A 1 159 ? 25.089 4.981 -38.014 1.00 54.84 159 ASN A C 1
ATOM 1224 O O . ASN A 1 159 ? 25.122 4.969 -39.242 1.00 54.84 159 ASN A O 1
ATOM 1228 N N . ASN A 1 160 ? 26.055 5.542 -37.280 1.00 48.97 160 ASN A N 1
ATOM 1229 C CA . ASN A 1 160 ? 27.234 6.201 -37.849 1.00 48.97 160 ASN A CA 1
ATOM 1230 C C . ASN A 1 160 ? 28.422 5.248 -38.078 1.00 48.97 160 ASN A C 1
ATOM 1232 O O . ASN A 1 160 ? 29.395 5.636 -38.722 1.00 48.97 160 ASN A O 1
ATOM 1236 N N . THR A 1 161 ? 28.373 4.014 -37.563 1.00 47.66 161 THR A N 1
ATOM 1237 C CA . THR A 1 161 ? 29.485 3.051 -37.623 1.00 47.66 161 THR A CA 1
ATOM 1238 C C . THR A 1 161 ? 29.110 1.824 -38.457 1.00 47.66 161 THR A C 1
ATOM 1240 O O . THR A 1 161 ? 28.803 0.749 -37.953 1.00 47.66 161 THR A O 1
ATOM 1243 N N . SER A 1 162 ? 29.154 1.968 -39.781 1.00 47.69 162 SER A N 1
ATOM 1244 C CA . SER A 1 162 ? 28.980 0.872 -40.742 1.00 47.69 162 SER A CA 1
ATOM 1245 C C . SER A 1 162 ? 30.021 -0.237 -40.509 1.00 47.69 162 SER A C 1
ATOM 1247 O O . SER A 1 162 ? 31.182 -0.068 -40.883 1.00 47.69 162 SER A O 1
ATOM 1249 N N . ARG A 1 163 ? 29.658 -1.387 -39.917 1.00 45.44 163 ARG A N 1
ATOM 1250 C CA . ARG A 1 163 ? 30.537 -2.577 -39.907 1.00 45.44 163 ARG A CA 1
ATOM 1251 C C . ARG A 1 163 ? 29.780 -3.878 -40.214 1.00 45.44 163 ARG A C 1
ATOM 1253 O O . ARG A 1 163 ? 29.026 -4.356 -39.368 1.00 45.44 163 ARG A O 1
ATOM 1260 N N . PRO A 1 164 ? 30.032 -4.491 -41.387 1.00 44.28 164 PRO A N 1
ATOM 1261 C CA . PRO A 1 164 ? 29.614 -5.843 -41.716 1.00 44.28 164 PRO A CA 1
ATOM 1262 C C . PRO A 1 164 ? 30.734 -6.827 -41.350 1.00 44.28 164 PRO A C 1
ATOM 1264 O O . PRO A 1 164 ? 31.802 -6.810 -41.956 1.00 44.28 164 PRO A O 1
ATOM 1267 N N . SER A 1 165 ? 30.509 -7.658 -40.335 1.00 36.47 165 SER A N 1
ATOM 1268 C CA . SER A 1 165 ? 31.146 -8.968 -40.082 1.00 36.47 165 SER A CA 1
ATOM 1269 C C . SER A 1 165 ? 30.775 -9.356 -38.662 1.00 36.47 165 SER A C 1
ATOM 1271 O O . SER A 1 165 ? 31.234 -8.687 -37.746 1.00 36.47 165 SER A O 1
ATOM 1273 N N . VAL A 1 166 ? 29.897 -10.359 -38.508 1.00 47.06 166 VAL A N 1
ATOM 1274 C CA . VAL A 1 166 ? 29.39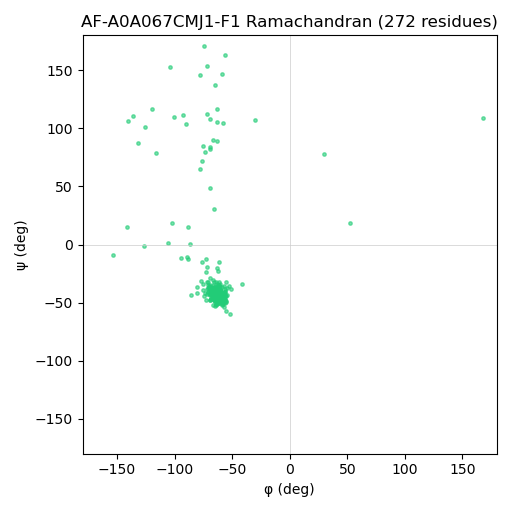6 -10.909 -37.227 1.00 47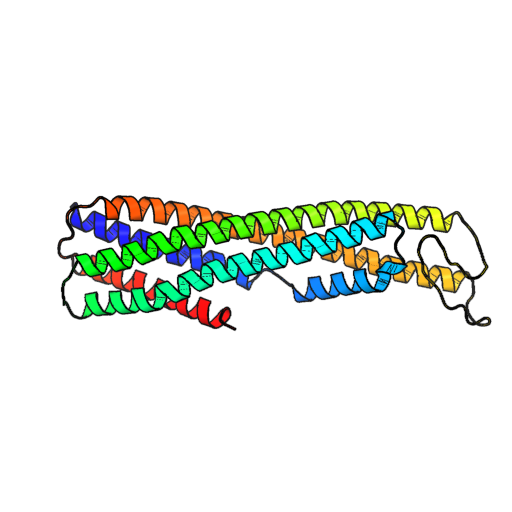.06 166 VAL A CA 1
ATOM 1275 C C . VAL A 1 166 ? 29.361 -9.841 -36.127 1.00 47.06 166 VAL A C 1
ATOM 1277 O O . VAL A 1 166 ? 30.275 -9.733 -35.316 1.00 47.06 166 VAL A O 1
ATOM 1280 N N . ALA A 1 167 ? 28.345 -8.978 -36.179 1.00 42.34 167 ALA A N 1
ATOM 1281 C CA . ALA A 1 167 ? 28.279 -7.773 -35.365 1.00 42.34 167 ALA A CA 1
ATOM 1282 C C . ALA A 1 167 ? 28.070 -8.102 -33.877 1.00 42.34 167 ALA A C 1
ATOM 1284 O O . ALA A 1 167 ? 26.961 -8.042 -33.364 1.00 42.34 167 ALA A O 1
ATOM 1285 N N . THR A 1 168 ? 29.146 -8.396 -33.156 1.00 45.47 168 THR A N 1
ATOM 1286 C CA . THR A 1 168 ? 29.236 -8.072 -31.732 1.00 45.47 168 THR A CA 1
ATOM 1287 C C . THR A 1 168 ? 29.441 -6.560 -31.640 1.00 45.47 168 THR A C 1
ATOM 1289 O O . THR A 1 168 ? 30.571 -6.072 -31.587 1.00 45.47 168 THR A O 1
ATOM 1292 N N . GLY A 1 169 ? 28.347 -5.808 -31.776 1.00 39.50 169 GLY A N 1
ATOM 1293 C CA . GLY A 1 169 ? 28.325 -4.369 -31.530 1.00 39.50 169 GLY A CA 1
ATOM 1294 C C . GLY A 1 169 ? 28.358 -4.059 -30.027 1.00 39.50 169 GLY A C 1
ATOM 1295 O O . GLY A 1 169 ? 28.196 -4.968 -29.216 1.00 39.50 169 GLY A O 1
ATOM 1296 N N . PRO A 1 170 ? 28.535 -2.782 -29.635 1.00 44.88 170 PRO A N 1
ATOM 1297 C CA . PRO A 1 170 ? 28.449 -2.345 -28.231 1.00 44.88 170 PRO A CA 1
ATOM 1298 C C . PRO A 1 170 ? 27.060 -2.588 -27.609 1.00 44.88 170 PRO A C 1
ATOM 1300 O O . PRO A 1 170 ? 26.911 -2.580 -26.394 1.00 44.88 170 PRO A O 1
ATOM 1303 N N . VAL A 1 171 ? 26.071 -2.845 -28.465 1.00 48.19 171 VAL A N 1
ATOM 1304 C CA . VAL A 1 171 ? 24.791 -3.482 -28.171 1.00 48.19 171 VAL A CA 1
ATOM 1305 C C . VAL A 1 171 ? 24.957 -4.934 -28.624 1.00 48.19 171 VAL A C 1
ATOM 1307 O O . VAL A 1 171 ? 25.092 -5.174 -29.827 1.00 48.19 171 VAL A O 1
ATOM 1310 N N . GLY A 1 172 ? 25.028 -5.889 -27.697 1.00 42.75 172 GLY A N 1
ATOM 1311 C CA . GLY A 1 172 ? 25.348 -7.305 -27.938 1.00 42.75 172 GLY A CA 1
ATOM 1312 C C . GLY A 1 172 ? 24.334 -8.115 -28.760 1.00 42.75 172 GLY A C 1
ATOM 1313 O O . GLY A 1 172 ? 24.252 -9.329 -28.583 1.00 42.75 172 GLY A O 1
ATOM 1314 N N . MET A 1 173 ? 23.612 -7.488 -29.696 1.00 48.12 173 MET A N 1
ATOM 1315 C CA . MET A 1 173 ? 22.681 -8.160 -30.597 1.00 48.12 173 MET A CA 1
ATOM 1316 C C . MET A 1 173 ? 23.426 -9.082 -31.565 1.00 48.12 173 MET A C 1
ATOM 1318 O O . MET A 1 173 ? 23.778 -8.710 -32.688 1.00 48.12 173 MET A O 1
ATOM 1322 N N . ALA A 1 174 ? 23.606 -10.335 -31.154 1.00 41.31 174 ALA A N 1
ATOM 1323 C CA . ALA A 1 174 ? 23.976 -11.422 -32.043 1.00 41.31 174 ALA A CA 1
ATOM 1324 C C . ALA A 1 174 ? 22.797 -11.730 -32.982 1.00 41.31 174 ALA A C 1
ATOM 1326 O O . ALA A 1 174 ? 22.012 -12.653 -32.765 1.00 41.31 174 ALA A O 1
ATOM 1327 N N . ILE A 1 175 ? 22.655 -10.963 -34.065 1.00 40.84 175 ILE A N 1
ATOM 1328 C CA . ILE A 1 175 ? 21.799 -11.384 -35.173 1.00 40.84 175 ILE A CA 1
ATOM 1329 C C . ILE A 1 175 ? 22.516 -12.565 -35.825 1.00 40.84 175 ILE A C 1
ATOM 1331 O O . ILE A 1 175 ? 23.546 -12.391 -36.474 1.00 40.84 175 ILE A O 1
ATOM 1335 N N . ALA A 1 176 ? 21.990 -13.778 -35.635 1.00 38.78 176 ALA A N 1
ATOM 1336 C CA . ALA A 1 176 ? 22.455 -14.963 -36.343 1.00 38.78 176 ALA A CA 1
ATOM 1337 C C . ALA A 1 176 ? 22.202 -14.772 -37.847 1.00 38.78 176 ALA A C 1
ATOM 1339 O O . ALA A 1 176 ? 21.138 -15.106 -38.373 1.00 38.78 176 ALA A O 1
ATOM 1340 N N . VAL A 1 177 ? 23.177 -14.192 -38.546 1.00 41.34 177 VAL A N 1
ATOM 1341 C CA . VAL A 1 177 ? 23.190 -14.127 -40.004 1.00 41.34 177 VAL A CA 1
ATOM 1342 C C . VAL A 1 177 ? 23.561 -15.524 -40.489 1.00 41.34 177 VAL A C 1
ATOM 1344 O O . VAL A 1 177 ? 24.726 -15.839 -40.712 1.00 41.34 177 VAL A O 1
ATOM 1347 N N . THR A 1 178 ? 22.568 -16.405 -40.604 1.00 39.41 178 THR A N 1
ATOM 1348 C CA . THR A 1 178 ? 22.741 -17.628 -41.389 1.00 39.41 178 THR A CA 1
ATOM 1349 C C . THR A 1 178 ? 22.985 -17.182 -42.832 1.00 39.41 178 THR A C 1
ATOM 1351 O O . THR A 1 178 ? 22.186 -16.452 -43.422 1.00 39.41 178 THR A O 1
ATOM 1354 N N . GLY A 1 179 ? 24.180 -17.494 -43.334 1.00 39.28 179 GLY A N 1
ATOM 1355 C CA . GLY A 1 179 ? 24.880 -16.768 -44.397 1.00 39.28 179 GLY A CA 1
ATOM 1356 C C . GLY A 1 179 ? 24.309 -16.838 -45.817 1.00 39.28 179 GLY A C 1
ATOM 1357 O O . GLY A 1 179 ? 25.076 -17.068 -46.741 1.00 39.28 179 GLY A O 1
ATOM 1358 N N . ALA A 1 180 ? 23.012 -16.609 -46.033 1.00 42.19 180 ALA A N 1
ATOM 1359 C CA . ALA A 1 180 ? 22.469 -16.466 -47.390 1.00 42.19 180 ALA A CA 1
ATOM 1360 C C . ALA A 1 180 ? 21.183 -15.623 -47.540 1.00 42.19 180 ALA A C 1
ATOM 1362 O O . ALA A 1 180 ? 20.797 -15.361 -48.674 1.00 42.19 180 ALA A O 1
ATOM 1363 N N . ALA A 1 181 ? 20.498 -15.193 -46.469 1.00 43.62 181 ALA A N 1
ATOM 1364 C CA . ALA A 1 181 ? 19.101 -14.730 -46.602 1.00 43.62 181 ALA A CA 1
ATOM 1365 C C . ALA A 1 181 ? 18.759 -13.329 -46.050 1.00 43.62 181 ALA A C 1
ATOM 1367 O O . ALA A 1 181 ? 17.611 -12.905 -46.169 1.00 43.62 181 ALA A O 1
ATOM 1368 N N . LEU A 1 182 ? 19.700 -12.590 -45.454 1.00 48.53 182 LEU A N 1
ATOM 1369 C CA . LEU A 1 182 ? 19.418 -11.270 -44.870 1.00 48.53 182 LEU A CA 1
ATOM 1370 C C . LEU A 1 182 ? 20.255 -10.185 -45.550 1.00 48.53 182 LEU A C 1
ATOM 1372 O O . LEU A 1 182 ? 21.479 -10.188 -45.457 1.00 48.53 182 LEU A O 1
ATOM 1376 N N . THR A 1 183 ? 19.587 -9.243 -46.217 1.00 55.84 183 THR A N 1
ATOM 1377 C CA . THR A 1 183 ? 20.221 -8.010 -46.702 1.00 55.84 183 THR A CA 1
ATOM 1378 C C . THR A 1 183 ? 20.527 -7.083 -45.524 1.00 55.84 183 THR A C 1
ATOM 1380 O O . THR A 1 183 ? 19.823 -7.112 -44.512 1.00 55.84 183 THR A O 1
ATOM 1383 N N . GLU A 1 184 ? 21.532 -6.212 -45.655 1.00 53.03 184 GLU A N 1
ATOM 1384 C CA . GLU A 1 184 ? 21.854 -5.183 -44.647 1.00 53.03 184 GLU A CA 1
ATOM 1385 C C . GLU A 1 184 ? 20.612 -4.362 -44.249 1.00 53.03 184 GLU A C 1
ATOM 1387 O O . GLU A 1 184 ? 20.377 -4.101 -43.071 1.00 53.03 184 GLU A O 1
ATOM 1392 N N . ALA A 1 185 ? 19.738 -4.057 -45.214 1.00 53.97 185 ALA A N 1
ATOM 1393 C CA . ALA A 1 185 ? 18.466 -3.377 -44.974 1.00 53.97 185 ALA A CA 1
ATOM 1394 C C . ALA A 1 185 ? 17.508 -4.172 -44.064 1.00 53.97 185 ALA A C 1
ATOM 1396 O O . ALA A 1 185 ? 16.805 -3.587 -43.239 1.00 53.97 185 ALA A O 1
ATOM 1397 N N . MET A 1 186 ? 17.478 -5.502 -44.185 1.00 55.38 186 MET A N 1
ATOM 1398 C CA . MET A 1 186 ? 16.623 -6.375 -43.377 1.00 55.38 186 MET A CA 1
ATOM 1399 C C . MET A 1 186 ? 17.158 -6.534 -41.947 1.00 55.38 186 MET A C 1
ATOM 1401 O O . MET A 1 186 ? 16.373 -6.597 -41.000 1.00 55.38 186 MET A O 1
ATOM 1405 N N . VAL A 1 187 ? 18.484 -6.525 -41.787 1.00 56.38 187 VAL A N 1
ATOM 1406 C CA . VAL A 1 187 ? 19.167 -6.483 -40.484 1.00 56.38 187 VAL A CA 1
ATOM 1407 C C . VAL A 1 187 ? 18.870 -5.161 -39.769 1.00 56.38 187 VAL A C 1
ATOM 1409 O O . VAL A 1 187 ? 18.398 -5.178 -38.635 1.00 56.38 187 VAL A O 1
ATOM 1412 N N . ILE A 1 188 ? 19.033 -4.022 -40.452 1.00 57.03 188 ILE A N 1
ATOM 1413 C CA . ILE A 1 188 ? 18.728 -2.684 -39.910 1.00 57.03 188 ILE A CA 1
ATOM 1414 C C . ILE A 1 188 ? 17.246 -2.560 -39.529 1.00 57.03 188 ILE A C 1
ATOM 1416 O O . ILE A 1 188 ? 16.916 -1.971 -38.500 1.00 57.03 188 ILE A O 1
ATOM 1420 N N . LYS A 1 189 ? 16.337 -3.122 -40.336 1.00 65.19 189 LYS A N 1
ATOM 1421 C CA . LYS A 1 189 ? 14.898 -3.113 -40.045 1.00 65.19 189 LYS A CA 1
ATOM 1422 C C . LYS A 1 189 ? 14.571 -3.883 -38.762 1.00 65.19 189 LYS A C 1
ATOM 1424 O O . LYS A 1 189 ? 13.917 -3.318 -37.891 1.00 65.19 189 LYS A O 1
ATOM 1429 N N . LYS A 1 190 ? 15.071 -5.117 -38.615 1.00 61.56 190 LYS A N 1
ATOM 1430 C CA . LYS A 1 190 ? 14.869 -5.921 -37.395 1.00 61.56 190 LYS A CA 1
ATOM 1431 C C . LYS A 1 190 ? 15.458 -5.247 -36.157 1.00 61.56 190 LYS A C 1
ATOM 1433 O O . LYS A 1 190 ? 14.829 -5.256 -35.108 1.00 61.56 190 LYS A O 1
ATOM 1438 N N . LEU A 1 191 ? 16.627 -4.620 -36.295 1.00 59.78 191 LEU A N 1
ATOM 1439 C CA . LEU A 1 191 ? 17.268 -3.858 -35.223 1.00 59.78 191 LEU A CA 1
ATOM 1440 C C . LEU A 1 191 ? 16.392 -2.677 -34.761 1.00 59.78 191 LEU A C 1
ATOM 1442 O O . LEU A 1 191 ? 16.216 -2.460 -33.565 1.00 59.78 191 LEU A O 1
ATOM 1446 N N . LYS A 1 192 ? 15.798 -1.937 -35.710 1.00 64.81 192 LYS A N 1
ATOM 1447 C CA . LYS A 1 192 ? 14.879 -0.820 -35.427 1.00 64.81 192 LYS A CA 1
ATOM 1448 C C . LYS A 1 192 ? 13.568 -1.271 -34.788 1.00 64.81 192 LYS A C 1
ATOM 1450 O O . LYS A 1 192 ? 13.079 -0.590 -33.892 1.00 64.81 192 LYS A O 1
ATOM 1455 N N . GLU A 1 193 ? 12.993 -2.379 -35.251 1.00 69.44 193 GLU A N 1
ATOM 1456 C CA . GLU A 1 193 ? 11.780 -2.966 -34.662 1.00 69.44 193 GLU A CA 1
ATOM 1457 C C . GLU A 1 193 ? 12.034 -3.364 -33.205 1.00 69.44 193 GLU A C 1
ATOM 1459 O O . GLU A 1 193 ? 11.337 -2.901 -32.308 1.00 69.44 193 GLU A O 1
ATOM 1464 N N . HIS A 1 194 ? 13.121 -4.094 -32.965 1.00 64.81 194 HIS A N 1
ATOM 1465 C CA . HIS A 1 194 ? 13.538 -4.516 -31.633 1.00 64.81 194 HIS A CA 1
ATOM 1466 C C . HIS A 1 194 ? 13.768 -3.338 -30.676 1.00 64.81 194 HIS A C 1
ATOM 1468 O O . HIS A 1 194 ? 13.332 -3.346 -29.525 1.00 64.81 194 HIS A O 1
ATOM 1474 N N . PHE A 1 195 ? 14.414 -2.281 -31.166 1.00 65.56 195 PHE A N 1
ATOM 1475 C CA . PHE A 1 195 ? 14.617 -1.069 -30.386 1.00 65.56 195 PHE A CA 1
ATOM 1476 C C . PHE A 1 195 ? 13.301 -0.349 -30.062 1.00 65.56 195 PHE A C 1
ATOM 1478 O O . PHE A 1 195 ? 13.102 0.113 -28.936 1.00 65.56 195 PHE A O 1
ATOM 1485 N N . ASN A 1 196 ? 12.386 -0.256 -31.027 1.00 72.19 196 ASN A N 1
ATOM 1486 C CA . ASN A 1 196 ? 11.080 0.350 -30.795 1.00 72.19 196 ASN A CA 1
ATOM 1487 C C . ASN A 1 196 ? 10.276 -0.416 -29.739 1.00 72.19 196 ASN A C 1
ATOM 1489 O O . ASN A 1 196 ? 9.595 0.227 -28.937 1.00 72.19 196 ASN A O 1
ATOM 1493 N N . ASP A 1 197 ? 10.395 -1.742 -29.687 1.00 70.88 197 ASP A N 1
ATOM 1494 C CA . ASP A 1 197 ? 9.752 -2.567 -28.660 1.00 70.88 197 ASP A CA 1
ATOM 1495 C C . ASP A 1 197 ? 10.308 -2.251 -27.267 1.00 70.88 197 ASP A C 1
ATOM 1497 O O . ASP A 1 197 ? 9.545 -1.970 -26.341 1.00 70.88 197 ASP A O 1
ATOM 1501 N N . ILE A 1 198 ? 11.638 -2.198 -27.135 1.00 67.56 198 ILE A N 1
ATOM 1502 C CA . ILE A 1 198 ? 12.329 -1.817 -25.894 1.00 67.56 198 ILE A CA 1
ATOM 1503 C C . ILE A 1 198 ? 11.895 -0.411 -25.446 1.00 67.56 198 ILE A C 1
ATOM 1505 O O . ILE A 1 198 ? 11.479 -0.206 -24.303 1.00 67.56 198 ILE A O 1
ATOM 1509 N N . ARG A 1 199 ? 11.914 0.566 -26.360 1.00 70.25 199 ARG A N 1
ATOM 1510 C CA . ARG A 1 199 ? 11.514 1.956 -26.089 1.00 70.25 199 ARG A CA 1
ATOM 1511 C C . ARG A 1 199 ? 10.048 2.072 -25.671 1.00 70.25 199 ARG A C 1
ATOM 1513 O O . ARG A 1 199 ? 9.720 2.839 -24.764 1.00 70.25 199 ARG A O 1
ATOM 1520 N N . THR A 1 200 ? 9.164 1.336 -26.337 1.00 77.06 200 THR A N 1
ATOM 1521 C CA . THR A 1 200 ? 7.729 1.318 -26.027 1.00 77.06 200 THR A CA 1
ATOM 1522 C C . THR A 1 200 ? 7.492 0.701 -24.654 1.00 77.06 200 THR A C 1
ATOM 1524 O O . THR A 1 200 ? 6.769 1.286 -23.848 1.00 77.06 200 THR A O 1
ATOM 1527 N N . GLY A 1 201 ? 8.176 -0.405 -24.342 1.00 72.00 201 GLY A N 1
ATOM 1528 C CA . GLY A 1 201 ? 8.153 -1.024 -23.018 1.00 72.00 201 GLY A CA 1
ATOM 1529 C C . GLY A 1 201 ? 8.555 -0.050 -21.908 1.00 72.00 201 GLY A C 1
ATOM 1530 O O . GLY A 1 201 ? 7.848 0.063 -20.907 1.00 72.00 201 GLY A O 1
ATOM 1531 N N . PHE A 1 202 ? 9.618 0.736 -22.111 1.00 72.25 202 PHE A N 1
ATOM 1532 C CA . PHE A 1 202 ? 10.055 1.735 -21.130 1.00 72.25 202 PHE A CA 1
ATOM 1533 C C . PHE A 1 202 ? 9.071 2.886 -20.934 1.00 72.25 202 PHE A C 1
ATOM 1535 O O . PHE A 1 202 ? 8.803 3.268 -19.796 1.00 72.25 202 PHE A O 1
ATOM 1542 N N . LYS A 1 203 ? 8.486 3.420 -22.013 1.00 75.69 203 LYS A N 1
ATOM 1543 C CA . LYS A 1 203 ? 7.459 4.470 -21.902 1.00 75.69 203 LYS A CA 1
ATOM 1544 C C . LYS A 1 203 ? 6.237 3.988 -21.125 1.00 75.69 203 LYS A C 1
ATOM 1546 O O . LYS A 1 203 ? 5.723 4.722 -20.282 1.00 75.69 203 LYS A O 1
ATOM 1551 N N . ILE A 1 204 ? 5.803 2.757 -21.392 1.00 77.88 204 ILE A N 1
ATOM 1552 C CA . ILE A 1 204 ? 4.695 2.126 -20.675 1.00 77.88 204 ILE A CA 1
ATOM 1553 C C . ILE A 1 204 ? 5.054 1.951 -19.191 1.00 77.88 204 ILE A C 1
ATOM 1555 O O . ILE A 1 204 ? 4.255 2.323 -18.334 1.00 77.88 204 ILE A O 1
ATOM 1559 N N . MET A 1 205 ? 6.255 1.447 -18.874 1.00 74.56 205 MET A N 1
ATOM 1560 C CA . MET A 1 205 ? 6.717 1.312 -17.484 1.00 74.56 205 MET A CA 1
ATOM 1561 C C . MET A 1 205 ? 6.718 2.655 -16.758 1.00 74.56 205 MET A C 1
ATOM 1563 O O . MET A 1 205 ? 6.209 2.744 -15.647 1.00 74.56 205 MET A O 1
ATOM 1567 N N . ASN A 1 206 ? 7.246 3.699 -17.396 1.00 76.31 206 ASN A N 1
ATOM 1568 C CA . ASN A 1 206 ? 7.341 5.023 -16.799 1.00 76.31 206 ASN A CA 1
ATOM 1569 C C . ASN A 1 206 ? 5.961 5.589 -16.431 1.00 76.31 206 ASN A C 1
ATOM 1571 O O . ASN A 1 206 ? 5.752 6.004 -15.293 1.00 76.31 206 ASN A O 1
ATOM 1575 N N . GLY A 1 207 ? 5.002 5.539 -17.363 1.00 79.50 207 GLY A N 1
ATOM 1576 C CA . GLY A 1 207 ? 3.632 5.990 -17.098 1.00 79.50 207 GLY A CA 1
ATOM 1577 C C . GLY A 1 207 ? 2.973 5.209 -15.957 1.00 79.50 207 GLY A C 1
ATOM 1578 O O . GLY A 1 207 ? 2.354 5.801 -15.077 1.00 79.50 207 GLY A O 1
ATOM 1579 N N . ARG A 1 208 ? 3.178 3.886 -15.912 1.00 77.56 208 ARG A N 1
ATOM 1580 C CA . ARG A 1 208 ? 2.653 3.030 -14.837 1.00 77.56 208 ARG A CA 1
ATOM 1581 C C . ARG A 1 208 ? 3.270 3.348 -13.475 1.00 77.56 208 ARG A C 1
ATOM 1583 O O . ARG A 1 208 ? 2.530 3.456 -12.501 1.00 77.56 208 ARG A O 1
ATOM 1590 N N . CYS A 1 209 ? 4.590 3.530 -13.396 1.00 75.75 209 CYS A N 1
ATOM 1591 C CA . CYS A 1 209 ? 5.261 3.903 -12.148 1.00 75.75 209 CYS A CA 1
ATOM 1592 C C . CYS A 1 209 ? 4.758 5.253 -11.618 1.00 75.75 209 CYS A C 1
ATOM 1594 O O . CYS A 1 209 ? 4.554 5.387 -10.417 1.00 75.75 209 CYS A O 1
ATOM 1596 N N . GLN A 1 210 ? 4.504 6.228 -12.497 1.00 79.56 210 GLN A N 1
ATOM 1597 C CA . GLN A 1 210 ? 3.958 7.534 -12.111 1.00 79.56 210 GLN A CA 1
ATOM 1598 C C . GLN A 1 210 ? 2.531 7.435 -11.559 1.00 79.56 210 GLN A C 1
ATOM 1600 O O . GLN A 1 210 ? 2.232 8.014 -10.516 1.00 79.56 210 GLN A O 1
ATOM 1605 N N . THR A 1 211 ? 1.647 6.680 -12.220 1.00 80.12 211 THR A N 1
ATOM 1606 C CA . THR A 1 211 ? 0.283 6.449 -11.714 1.00 80.12 211 THR A CA 1
ATOM 1607 C C . THR A 1 211 ? 0.303 5.742 -10.361 1.00 80.12 211 THR A C 1
ATOM 1609 O O . THR A 1 211 ? -0.418 6.143 -9.450 1.00 80.12 211 THR A O 1
ATOM 1612 N N . MET A 1 212 ? 1.153 4.725 -10.217 1.00 77.31 212 MET A N 1
ATOM 1613 C CA . MET A 1 212 ? 1.302 3.975 -8.974 1.00 77.31 212 MET A CA 1
ATOM 1614 C C . MET A 1 212 ? 1.827 4.858 -7.838 1.00 77.31 212 MET A C 1
ATOM 1616 O O . MET A 1 212 ? 1.244 4.858 -6.759 1.00 77.31 212 MET A O 1
ATOM 1620 N N . SER A 1 213 ? 2.868 5.650 -8.098 1.00 79.31 213 SER A N 1
ATOM 1621 C CA . SER A 1 213 ? 3.420 6.633 -7.159 1.00 79.31 213 SER A CA 1
ATOM 1622 C C . SER A 1 213 ? 2.342 7.610 -6.671 1.00 79.31 213 SER A C 1
ATOM 1624 O O . SER A 1 213 ? 2.113 7.750 -5.472 1.00 79.31 213 SER A O 1
ATOM 1626 N N . SER A 1 214 ? 1.557 8.189 -7.588 1.00 80.88 214 SER A N 1
ATOM 1627 C CA . SER A 1 214 ? 0.457 9.091 -7.221 1.00 80.88 214 SER A CA 1
ATOM 1628 C C . SER A 1 214 ? -0.620 8.413 -6.366 1.00 80.88 214 SER A C 1
ATOM 1630 O O . SER A 1 214 ? -1.152 9.034 -5.440 1.00 80.88 214 SER A O 1
ATOM 1632 N N . GLY A 1 215 ? -0.973 7.164 -6.679 1.00 78.31 215 GLY A N 1
ATOM 1633 C CA . GLY A 1 215 ? -1.959 6.404 -5.913 1.00 78.31 215 GLY A CA 1
ATOM 1634 C C . GLY A 1 215 ? -1.457 6.044 -4.517 1.00 78.31 215 GLY A C 1
ATOM 1635 O O . GLY A 1 215 ? -2.186 6.229 -3.544 1.00 78.31 215 GLY A O 1
ATOM 1636 N N . ILE A 1 216 ? -0.195 5.618 -4.412 1.00 80.94 216 ILE A N 1
ATOM 1637 C CA . ILE A 1 216 ? 0.466 5.333 -3.137 1.00 80.94 216 ILE A CA 1
ATOM 1638 C C . ILE A 1 216 ? 0.540 6.588 -2.282 1.00 80.94 216 ILE A C 1
ATOM 1640 O O . ILE A 1 216 ? 0.069 6.553 -1.157 1.00 80.94 216 ILE A O 1
ATOM 1644 N N . SER A 1 217 ? 1.020 7.709 -2.820 1.00 81.44 217 SER A N 1
ATOM 1645 C CA . SER A 1 217 ? 1.097 8.971 -2.078 1.00 81.44 217 SER A CA 1
ATOM 1646 C C . SER A 1 217 ? -0.270 9.408 -1.526 1.00 81.44 217 SER A C 1
ATOM 1648 O O . SER A 1 217 ? -0.383 9.825 -0.372 1.00 81.44 217 SER A O 1
ATOM 1650 N N . THR A 1 218 ? -1.338 9.232 -2.313 1.00 81.88 218 THR A N 1
ATOM 1651 C CA . THR A 1 218 ? -2.714 9.513 -1.868 1.00 81.88 218 THR A CA 1
ATOM 1652 C C . THR A 1 218 ? -3.138 8.588 -0.723 1.00 81.88 218 THR A C 1
ATOM 1654 O O . THR A 1 218 ? -3.700 9.056 0.268 1.00 81.88 218 THR A O 1
ATOM 1657 N N . ALA A 1 219 ? -2.849 7.288 -0.837 1.00 78.12 219 ALA A N 1
ATOM 1658 C CA . ALA A 1 219 ? -3.148 6.299 0.196 1.00 78.12 219 ALA A CA 1
ATOM 1659 C C . ALA A 1 219 ? -2.365 6.561 1.488 1.00 78.12 219 ALA A C 1
ATOM 1661 O O . ALA A 1 219 ? -2.936 6.491 2.575 1.00 78.12 219 ALA A O 1
ATOM 1662 N N . THR A 1 220 ? -1.078 6.893 1.367 1.00 83.06 220 THR A N 1
ATOM 1663 C CA . THR A 1 220 ? -0.202 7.208 2.494 1.00 83.06 220 THR A CA 1
ATOM 1664 C C . THR A 1 220 ? -0.730 8.400 3.269 1.00 83.06 220 THR A C 1
ATOM 1666 O O . THR A 1 220 ? -0.902 8.309 4.480 1.00 83.06 220 THR A O 1
ATOM 1669 N N . LYS A 1 221 ? -1.071 9.487 2.569 1.00 83.25 221 LYS A N 1
ATOM 1670 C CA . LYS A 1 221 ? -1.609 10.688 3.208 1.00 83.25 221 LYS A CA 1
ATOM 1671 C C . LYS A 1 221 ? -2.932 10.416 3.923 1.00 83.25 221 LYS A C 1
ATOM 1673 O O . LYS A 1 221 ? -3.114 10.856 5.050 1.00 83.25 221 LYS A O 1
ATOM 1678 N N . ALA A 1 222 ? -3.832 9.658 3.296 1.00 78.38 222 ALA A N 1
ATOM 1679 C CA . ALA A 1 222 ? -5.091 9.271 3.926 1.00 78.38 222 ALA A CA 1
ATOM 1680 C C . ALA A 1 222 ? -4.861 8.448 5.207 1.00 78.38 222 ALA A C 1
ATOM 1682 O O . ALA A 1 222 ? -5.455 8.747 6.239 1.00 78.38 222 ALA A O 1
ATOM 1683 N N . LEU A 1 223 ? -3.965 7.456 5.160 1.00 79.19 223 LEU A N 1
ATOM 1684 C CA . LEU A 1 223 ? -3.592 6.669 6.337 1.00 79.19 223 LEU A CA 1
ATOM 1685 C C . LEU A 1 223 ? -2.941 7.519 7.431 1.00 79.19 223 LEU A C 1
ATOM 1687 O O . LEU A 1 223 ? -3.176 7.267 8.610 1.00 79.19 223 LEU A O 1
ATOM 1691 N N . GLU A 1 224 ? -2.116 8.498 7.064 1.00 83.56 224 GLU A N 1
ATOM 1692 C CA . GLU A 1 224 ? -1.464 9.391 8.016 1.00 83.56 224 GLU A CA 1
ATOM 1693 C C . GLU A 1 224 ? -2.463 10.324 8.711 1.00 83.56 224 GLU A C 1
ATOM 1695 O O . GLU A 1 224 ? -2.456 10.404 9.941 1.00 83.56 224 GLU A O 1
ATOM 1700 N N . ASP A 1 225 ? -3.369 10.948 7.953 1.00 80.94 225 ASP A N 1
ATOM 1701 C CA . ASP A 1 225 ? -4.435 11.798 8.493 1.00 80.94 225 ASP A CA 1
ATOM 1702 C C . ASP A 1 225 ? -5.330 11.006 9.470 1.00 80.94 225 ASP A C 1
ATOM 1704 O O . ASP A 1 225 ? -5.633 11.469 10.577 1.00 80.94 225 ASP A O 1
ATOM 1708 N N . ASP A 1 226 ? -5.704 9.777 9.097 1.00 77.44 226 ASP A N 1
ATOM 1709 C CA . ASP A 1 226 ? -6.559 8.914 9.915 1.00 77.44 226 ASP A CA 1
ATOM 1710 C C . ASP A 1 226 ? -5.804 8.382 11.156 1.00 77.44 226 ASP A C 1
ATOM 1712 O O . ASP A 1 226 ? -6.355 8.380 12.262 1.00 77.44 226 ASP A O 1
ATOM 1716 N N . LYS A 1 227 ? -4.510 8.037 11.036 1.00 83.62 227 LYS A N 1
ATOM 1717 C CA . LYS A 1 227 ? -3.624 7.702 12.173 1.00 83.62 227 LYS A CA 1
ATOM 1718 C C . LYS A 1 227 ? -3.571 8.847 13.186 1.00 83.62 227 LYS A C 1
ATOM 1720 O O . LYS A 1 227 ? -3.726 8.618 14.389 1.00 83.62 227 LYS A O 1
ATOM 1725 N N . ASP A 1 228 ? -3.367 10.072 12.714 1.00 82.88 228 ASP A N 1
ATOM 1726 C CA . ASP A 1 228 ? -3.286 11.260 13.563 1.00 82.88 228 ASP A CA 1
ATOM 1727 C C . ASP A 1 228 ? -4.620 11.552 14.258 1.00 82.88 228 ASP A C 1
ATOM 1729 O O . ASP A 1 228 ? -4.643 11.944 15.431 1.00 82.88 228 ASP A O 1
ATOM 1733 N N . MET A 1 229 ? -5.743 11.329 13.570 1.00 80.12 229 MET A N 1
ATOM 1734 C CA . MET A 1 229 ? -7.077 11.458 14.152 1.00 80.12 229 MET A CA 1
ATOM 1735 C C . MET A 1 229 ? -7.325 10.410 15.244 1.00 80.12 229 MET A C 1
ATOM 1737 O O . MET A 1 229 ? -7.715 10.778 16.356 1.00 80.12 229 MET A O 1
ATOM 1741 N N . ILE A 1 230 ? -7.020 9.132 14.989 1.00 80.12 230 ILE A N 1
ATOM 1742 C CA . ILE A 1 230 ? -7.130 8.055 15.990 1.00 80.12 230 ILE A CA 1
ATOM 1743 C C . ILE A 1 230 ? -6.233 8.355 17.195 1.00 80.12 230 ILE A C 1
ATOM 1745 O O . ILE A 1 230 ? -6.661 8.191 18.339 1.00 80.12 230 ILE A O 1
ATOM 1749 N N . SER A 1 231 ? -5.009 8.841 16.972 1.00 82.62 231 SER A N 1
ATOM 1750 C CA . SER A 1 231 ? -4.088 9.220 18.049 1.00 82.62 231 SER A CA 1
ATOM 1751 C C . SER A 1 231 ? -4.651 10.345 18.917 1.00 82.62 231 SER A C 1
ATOM 1753 O O . SER A 1 231 ? -4.594 10.262 20.144 1.00 82.62 231 SER A O 1
ATOM 1755 N N . LYS A 1 232 ? -5.227 11.388 18.308 1.00 80.88 232 LYS A N 1
ATOM 1756 C CA . LYS A 1 232 ? -5.824 12.514 19.044 1.00 80.88 232 LYS A CA 1
ATOM 1757 C C . LYS A 1 232 ? -7.038 12.079 19.865 1.00 80.88 232 LYS A C 1
ATOM 1759 O O . LYS A 1 232 ? -7.165 12.483 21.018 1.00 80.88 232 LYS A O 1
ATOM 1764 N N . LEU A 1 233 ? -7.921 11.266 19.285 1.00 72.12 233 LEU A N 1
ATOM 1765 C CA . LEU A 1 233 ? -9.157 10.828 19.938 1.00 72.12 233 LEU A CA 1
ATOM 1766 C C . LEU A 1 233 ? -8.887 9.787 21.036 1.00 72.12 233 LEU A C 1
ATOM 1768 O O . LEU A 1 233 ? -9.413 9.901 22.140 1.00 72.12 233 LEU A O 1
ATOM 1772 N N . SER A 1 234 ? -7.988 8.828 20.796 1.00 70.19 234 SER A N 1
ATOM 1773 C CA . SER A 1 234 ? -7.628 7.817 21.805 1.00 70.19 234 SER A CA 1
ATOM 1774 C C . SER A 1 234 ? -6.847 8.387 22.999 1.00 70.19 234 SER A C 1
ATOM 1776 O O . SER A 1 234 ? -6.990 7.880 24.116 1.00 70.19 234 SER A O 1
ATOM 1778 N N . ALA A 1 235 ? -6.069 9.462 22.819 1.00 72.38 235 ALA A N 1
ATOM 1779 C CA . ALA A 1 235 ? -5.410 10.156 23.928 1.00 72.38 235 ALA A CA 1
ATOM 1780 C C . ALA A 1 235 ? -6.431 10.778 24.901 1.00 72.38 235 ALA A C 1
ATOM 1782 O O . ALA A 1 235 ? -6.380 10.504 26.102 1.00 72.38 235 ALA A O 1
ATOM 1783 N N . LYS A 1 236 ? -7.427 11.511 24.377 1.00 66.00 236 LYS A N 1
ATOM 1784 C CA . LYS A 1 236 ? -8.516 12.118 25.173 1.00 66.00 236 LYS A CA 1
ATOM 1785 C C . LYS A 1 236 ? -9.320 11.084 25.969 1.00 66.00 236 LYS A C 1
ATOM 1787 O O . LYS A 1 236 ? -9.716 11.308 27.114 1.00 66.00 236 LYS A O 1
ATOM 1792 N N . VAL A 1 237 ? -9.519 9.917 25.365 1.00 59.34 237 VAL A N 1
ATOM 1793 C CA . VAL A 1 237 ? -10.192 8.759 25.965 1.00 59.34 237 VAL A CA 1
ATOM 1794 C C . VAL A 1 237 ? -9.379 8.142 27.106 1.00 59.34 237 VAL A C 1
ATOM 1796 O O . VAL A 1 237 ? -9.930 7.744 28.137 1.00 59.34 237 VAL A O 1
ATOM 1799 N N . THR A 1 238 ? -8.061 8.031 26.933 1.00 59.22 238 THR A N 1
ATOM 1800 C CA . THR A 1 238 ? -7.186 7.388 27.922 1.00 59.22 238 THR A CA 1
ATOM 1801 C C . THR A 1 238 ? -7.109 8.223 29.202 1.00 59.22 238 THR A C 1
ATOM 1803 O O . THR A 1 238 ? -7.182 7.656 30.297 1.00 59.22 238 THR A O 1
ATOM 1806 N N . GLU A 1 239 ? -7.074 9.552 29.056 1.00 60.38 239 GLU A N 1
ATOM 1807 C CA . GLU A 1 239 ? -7.044 10.547 30.138 1.00 60.38 239 GLU A CA 1
ATOM 1808 C C . GLU A 1 239 ? -8.376 10.693 30.895 1.00 60.38 239 GLU A C 1
ATOM 1810 O O . GLU A 1 239 ? -8.396 11.152 32.039 1.00 60.38 239 GLU A O 1
ATOM 1815 N N . SER A 1 240 ? -9.494 10.253 30.312 1.00 53.69 240 SER A N 1
ATOM 1816 C CA . SER A 1 240 ? -10.796 10.301 30.981 1.00 53.69 240 SER A CA 1
ATOM 1817 C C . SER A 1 240 ? -10.885 9.268 32.117 1.00 53.69 240 SER A C 1
ATOM 1819 O O . SER A 1 240 ? -10.907 8.051 31.899 1.00 53.69 240 SER A O 1
ATOM 1821 N N . GLN A 1 241 ? -10.942 9.776 33.355 1.00 41.19 241 GLN A N 1
ATOM 1822 C CA . GLN A 1 241 ? -11.020 9.007 34.610 1.00 41.19 241 GLN A CA 1
ATOM 1823 C C . GLN A 1 241 ? -12.383 8.347 34.869 1.00 41.19 241 GLN A C 1
ATOM 1825 O O . GLN A 1 241 ? -12.493 7.517 35.768 1.00 41.19 241 GLN A O 1
ATOM 1830 N N . VAL A 1 242 ? -13.423 8.710 34.116 1.00 43.53 242 VAL A N 1
ATOM 1831 C CA . VAL A 1 242 ? -14.800 8.311 34.414 1.00 43.53 242 VAL A CA 1
ATOM 1832 C C . VAL A 1 242 ? -15.424 7.639 33.193 1.00 43.53 242 VAL A C 1
ATOM 1834 O O . VAL A 1 242 ? -15.885 8.308 32.273 1.00 43.53 242 VAL A O 1
ATOM 1837 N N . TRP A 1 243 ? -15.472 6.309 33.212 1.00 49.41 243 TRP A N 1
ATOM 1838 C CA . TRP A 1 243 ? -16.382 5.544 32.365 1.00 49.41 243 TRP A CA 1
ATOM 1839 C C . TRP A 1 243 ? -17.691 5.335 33.134 1.00 49.41 243 TRP A C 1
ATOM 1841 O O . TRP A 1 243 ? -17.746 4.526 34.058 1.00 49.41 243 TRP A O 1
ATOM 1851 N N . VAL A 1 244 ? -18.738 6.088 32.797 1.00 50.72 244 VAL A N 1
ATOM 1852 C CA . VAL A 1 244 ? -20.104 5.806 33.278 1.00 50.72 244 VAL A CA 1
ATOM 1853 C C . VAL A 1 244 ? -20.892 5.171 32.142 1.00 50.72 244 VAL A C 1
ATOM 1855 O O . VAL A 1 244 ? -20.591 5.428 30.980 1.00 50.72 244 VAL A O 1
ATOM 1858 N N . SER A 1 245 ? -21.897 4.366 32.504 1.00 50.59 245 SER A N 1
ATOM 1859 C CA . SER A 1 245 ? -22.958 3.857 31.628 1.00 50.59 245 SER A CA 1
ATOM 1860 C C . SER A 1 245 ? -23.276 4.842 30.504 1.00 50.59 245 SER A C 1
ATOM 1862 O O . SER A 1 245 ? -23.864 5.898 30.739 1.00 50.59 245 SER A O 1
ATOM 1864 N N . ILE A 1 246 ? -22.850 4.486 29.299 1.00 56.53 246 ILE A N 1
ATOM 1865 C CA . ILE A 1 246 ? -23.087 5.240 28.075 1.00 56.53 246 ILE A CA 1
ATOM 1866 C C . ILE A 1 246 ? -24.606 5.232 27.817 1.00 56.53 246 ILE A C 1
ATOM 1868 O O . ILE A 1 246 ? -25.271 4.216 28.038 1.00 56.53 246 ILE A O 1
ATOM 1872 N N . GLU A 1 247 ? -25.181 6.373 27.422 1.00 58.09 247 GLU A N 1
ATOM 1873 C CA . GLU A 1 247 ? -26.606 6.455 27.066 1.00 58.09 247 GLU A CA 1
ATOM 1874 C C . GLU A 1 247 ? -26.932 5.486 25.916 1.00 58.09 247 GLU A C 1
ATOM 1876 O O . GLU A 1 247 ? -26.104 5.259 25.035 1.00 58.09 247 GLU A O 1
ATOM 1881 N N . GLY A 1 248 ? -28.145 4.919 25.903 1.00 60.25 248 GLY A N 1
ATOM 1882 C CA . GLY A 1 248 ? -28.518 3.855 24.959 1.00 60.25 248 GLY A CA 1
ATOM 1883 C C . GLY A 1 248 ? -28.312 4.204 23.477 1.00 60.25 248 GLY A C 1
ATOM 1884 O O . GLY A 1 248 ? -27.943 3.328 22.705 1.00 60.25 248 GLY A O 1
ATOM 1885 N N . ILE A 1 249 ? -28.470 5.479 23.103 1.00 58.06 249 ILE A N 1
ATOM 1886 C CA . ILE A 1 249 ? -28.251 5.974 21.731 1.00 58.06 249 ILE A CA 1
ATOM 1887 C C . ILE A 1 249 ? -26.762 5.933 21.362 1.00 58.06 249 ILE A C 1
ATOM 1889 O O . ILE A 1 249 ? -26.390 5.385 20.331 1.00 58.06 249 ILE A O 1
ATOM 1893 N N . ILE A 1 250 ? -25.891 6.435 22.239 1.00 66.69 250 ILE A N 1
ATOM 1894 C CA . ILE A 1 250 ? -24.439 6.435 22.010 1.00 66.69 250 ILE A CA 1
ATOM 1895 C C . ILE A 1 250 ? -23.906 4.992 21.991 1.00 66.69 250 ILE A C 1
ATOM 1897 O O . ILE A 1 250 ? -22.990 4.677 21.237 1.00 66.69 250 ILE A O 1
ATOM 1901 N N . MET A 1 251 ? -24.506 4.080 22.766 1.00 70.50 251 MET A N 1
ATOM 1902 C CA . MET A 1 251 ? -24.179 2.649 22.705 1.00 70.50 251 MET A CA 1
ATOM 1903 C C . MET A 1 251 ? -24.534 2.007 21.363 1.00 70.50 251 MET A C 1
ATOM 1905 O O . MET A 1 251 ? -23.787 1.152 20.883 1.00 70.50 251 MET A O 1
ATOM 1909 N N . GLU A 1 252 ? -25.647 2.402 20.750 1.00 77.12 252 GLU A N 1
ATOM 1910 C CA . GLU A 1 252 ? -26.055 1.920 19.428 1.00 77.12 252 GLU A CA 1
ATOM 1911 C C . GLU A 1 252 ? -25.089 2.402 18.335 1.00 77.12 252 GLU A C 1
ATOM 1913 O O . GLU A 1 252 ? -24.623 1.598 17.522 1.00 77.12 252 GLU A O 1
ATOM 1918 N N . GLU A 1 253 ? -24.699 3.678 18.365 1.00 77.94 253 GLU A N 1
ATOM 1919 C CA . GLU A 1 253 ? -23.709 4.252 17.442 1.00 77.94 253 GLU A CA 1
ATOM 1920 C C . GLU A 1 253 ? -22.333 3.592 17.588 1.00 77.94 253 GLU A C 1
ATOM 1922 O O . GLU A 1 253 ? -21.689 3.235 16.601 1.00 77.94 253 GLU A O 1
ATOM 1927 N N . LEU A 1 254 ? -21.900 3.357 18.825 1.00 77.88 254 LEU A N 1
ATOM 1928 C CA . LEU A 1 254 ? -20.627 2.716 19.148 1.00 77.88 254 LEU A CA 1
ATOM 1929 C C . LEU A 1 254 ? -20.591 1.249 18.704 1.00 77.88 254 LEU A C 1
ATOM 1931 O O . LEU A 1 254 ? -19.599 0.788 18.134 1.00 77.88 254 LEU A O 1
ATOM 1935 N N . THR A 1 255 ? -21.697 0.530 18.909 1.00 83.94 255 THR A N 1
ATOM 1936 C CA . THR A 1 255 ? -21.882 -0.846 18.424 1.00 83.94 255 THR A CA 1
ATOM 1937 C C . THR A 1 255 ? -21.847 -0.883 16.898 1.00 83.94 255 THR A C 1
ATOM 1939 O O . THR A 1 255 ? -21.183 -1.743 16.322 1.00 83.94 255 THR A O 1
ATOM 1942 N N . THR A 1 256 ? -22.503 0.075 16.240 1.00 89.44 256 THR A N 1
ATOM 1943 C CA . THR A 1 256 ? -22.524 0.189 14.777 1.00 89.44 256 THR A CA 1
ATOM 1944 C C . THR A 1 256 ? -21.123 0.452 14.228 1.00 89.44 256 THR A C 1
ATOM 1946 O O . THR A 1 256 ? -20.645 -0.312 13.393 1.00 89.44 256 THR A O 1
ATOM 1949 N N . ALA A 1 257 ? -20.410 1.451 14.754 1.00 87.12 257 ALA A N 1
ATOM 1950 C CA . ALA A 1 257 ? -19.052 1.774 14.317 1.00 87.12 257 ALA A CA 1
ATOM 1951 C C . ALA A 1 257 ? -18.070 0.605 14.540 1.00 87.12 257 ALA A C 1
ATOM 1953 O O . ALA A 1 257 ? -17.230 0.315 13.686 1.00 87.12 257 ALA A O 1
ATOM 1954 N N . ALA A 1 258 ? -18.195 -0.110 15.665 1.00 88.88 258 ALA A N 1
ATOM 1955 C CA . ALA A 1 258 ? -17.395 -1.302 15.939 1.00 88.88 258 ALA A CA 1
ATOM 1956 C C . ALA A 1 258 ? -17.718 -2.457 14.974 1.00 88.88 258 ALA A C 1
ATOM 1958 O O . ALA A 1 258 ? -16.802 -3.148 14.525 1.00 88.88 258 ALA A O 1
ATOM 1959 N N . GLN A 1 259 ? -18.994 -2.662 14.636 1.00 93.81 259 GLN A N 1
ATOM 1960 C CA . GLN A 1 259 ? -19.421 -3.684 13.679 1.00 93.81 259 GLN A CA 1
ATOM 1961 C C . GLN A 1 259 ? -18.916 -3.375 12.263 1.00 93.81 259 GLN A C 1
ATOM 1963 O O . GLN A 1 259 ? -18.360 -4.252 11.607 1.00 93.81 259 GLN A O 1
ATOM 1968 N N . GLU A 1 260 ? -19.025 -2.124 11.815 1.00 92.75 260 GLU A N 1
ATOM 1969 C CA . GLU A 1 260 ? -18.532 -1.709 10.499 1.00 92.75 260 GLU A CA 1
ATOM 1970 C C . GLU A 1 260 ? -17.015 -1.898 10.361 1.00 92.75 260 GLU A C 1
ATOM 1972 O O . GLU A 1 260 ? -16.543 -2.441 9.358 1.00 92.75 260 GLU A O 1
ATOM 1977 N N . LEU A 1 261 ? -16.239 -1.491 11.375 1.00 91.75 261 LEU A N 1
ATOM 1978 C CA . LEU A 1 261 ? -14.791 -1.702 11.382 1.00 91.75 261 LEU A CA 1
ATOM 1979 C C . LEU A 1 261 ? -14.443 -3.198 11.409 1.00 91.75 261 LEU A C 1
ATOM 1981 O O . LEU A 1 261 ? -13.552 -3.634 10.680 1.00 91.75 261 LEU A O 1
ATOM 1985 N N . HIS A 1 262 ? -15.156 -3.995 12.211 1.00 94.44 262 HIS A N 1
ATOM 1986 C CA . HIS A 1 262 ? -14.991 -5.449 12.246 1.00 94.44 262 HIS A CA 1
ATOM 1987 C C . HIS A 1 262 ? -15.180 -6.073 10.856 1.00 94.44 262 HIS A C 1
ATOM 1989 O O . HIS A 1 262 ? -14.322 -6.833 10.401 1.00 94.44 262 HIS A O 1
ATOM 1995 N N . ASP A 1 263 ? -16.275 -5.740 10.175 1.00 94.31 263 ASP A N 1
ATOM 1996 C CA . ASP A 1 263 ? -16.620 -6.331 8.880 1.00 94.31 263 ASP A CA 1
ATOM 1997 C C . ASP A 1 263 ? -15.634 -5.920 7.788 1.00 94.31 263 ASP A C 1
ATOM 1999 O O . ASP A 1 263 ? -15.228 -6.747 6.965 1.00 94.31 263 ASP A O 1
ATOM 2003 N N . LEU A 1 264 ? -15.163 -4.672 7.828 1.00 91.75 264 LEU A N 1
ATOM 2004 C CA . LEU A 1 264 ? -14.120 -4.200 6.928 1.00 91.75 264 LEU A CA 1
ATOM 2005 C C . LEU A 1 264 ? -12.784 -4.924 7.168 1.00 91.75 264 LEU A C 1
ATOM 2007 O O . LEU A 1 264 ? -12.131 -5.341 6.207 1.00 91.75 264 LEU A O 1
ATOM 2011 N N . CYS A 1 265 ? -12.392 -5.134 8.428 1.00 92.19 265 CYS A N 1
ATOM 2012 C CA . CYS A 1 265 ? -11.203 -5.914 8.774 1.00 92.19 265 CYS A CA 1
ATOM 2013 C C . CYS A 1 265 ? -11.321 -7.384 8.339 1.00 92.19 265 CYS A C 1
ATOM 2015 O O . CYS A 1 265 ? -10.335 -7.953 7.864 1.00 92.19 265 CYS A O 1
ATOM 2017 N N . GLU A 1 266 ? -12.496 -8.012 8.461 1.00 93.06 266 GLU A N 1
ATOM 2018 C CA . GLU A 1 266 ? -12.719 -9.371 7.946 1.00 93.06 266 GLU A CA 1
ATOM 2019 C C . GLU A 1 266 ? -12.608 -9.429 6.420 1.00 93.06 266 GLU A C 1
ATOM 2021 O O . GLU A 1 266 ? -11.913 -10.296 5.885 1.00 93.06 266 GLU A O 1
ATOM 2026 N N . ALA A 1 267 ? -13.220 -8.479 5.709 1.00 91.00 267 ALA A N 1
ATOM 2027 C CA . ALA A 1 267 ? -13.110 -8.392 4.256 1.00 91.00 267 ALA A CA 1
ATOM 2028 C C . ALA A 1 267 ? -11.652 -8.195 3.805 1.00 91.00 267 ALA A C 1
ATOM 2030 O O . ALA A 1 267 ? -11.186 -8.850 2.868 1.00 91.00 267 ALA A O 1
ATOM 2031 N N . TYR A 1 268 ? -10.902 -7.333 4.497 1.00 89.12 268 TYR A N 1
ATOM 2032 C CA . TYR A 1 268 ? -9.479 -7.124 4.241 1.00 89.12 268 TYR A CA 1
ATOM 2033 C C . TYR A 1 268 ? -8.665 -8.410 4.468 1.00 89.12 268 TYR A C 1
ATOM 2035 O O . TYR A 1 268 ? -7.904 -8.829 3.595 1.00 89.12 268 TYR A O 1
ATOM 2043 N N . LYS A 1 269 ? -8.872 -9.107 5.594 1.00 89.62 269 LYS A N 1
ATOM 2044 C CA . LYS A 1 269 ? -8.210 -10.395 5.865 1.00 89.62 269 LYS A CA 1
ATOM 2045 C C . LYS A 1 269 ? -8.533 -11.452 4.814 1.00 89.62 269 LYS A C 1
ATOM 2047 O O . LYS A 1 269 ? -7.635 -12.176 4.400 1.00 89.62 269 LYS A O 1
ATOM 2052 N N . ALA A 1 270 ? -9.788 -11.558 4.383 1.00 88.50 270 ALA A N 1
ATOM 2053 C CA . ALA A 1 270 ? -10.196 -12.538 3.380 1.00 88.50 270 ALA A CA 1
ATOM 2054 C C . ALA A 1 270 ? -9.502 -12.308 2.025 1.00 88.50 270 ALA A C 1
ATOM 2056 O O . ALA A 1 270 ? -9.171 -13.274 1.333 1.00 88.50 270 ALA A O 1
ATOM 2057 N N . ARG A 1 271 ? -9.247 -11.042 1.667 1.00 85.00 271 ARG A N 1
ATOM 2058 C CA . ARG A 1 271 ? -8.508 -10.665 0.453 1.00 85.00 271 ARG A CA 1
ATOM 2059 C C . ARG A 1 271 ? -7.005 -10.913 0.559 1.00 85.00 271 ARG A C 1
ATOM 2061 O O . ARG A 1 271 ? -6.425 -11.444 -0.383 1.00 85.00 271 ARG A O 1
ATOM 2068 N N . HIS A 1 272 ? -6.389 -10.554 1.684 1.00 82.50 272 HIS A N 1
ATOM 2069 C CA . HIS A 1 272 ? -4.925 -10.520 1.830 1.00 82.50 272 HIS A CA 1
ATOM 2070 C C . HIS A 1 272 ? -4.329 -11.665 2.666 1.00 82.50 272 HIS A C 1
ATOM 2072 O O . HIS A 1 272 ? -3.122 -11.709 2.870 1.00 82.50 272 HIS A O 1
ATOM 2078 N N . GLY A 1 273 ? -5.153 -12.588 3.164 1.00 68.44 273 GLY A N 1
ATOM 2079 C CA . GLY A 1 273 ? -4.735 -13.719 3.999 1.00 68.44 273 GLY A CA 1
ATOM 2080 C C . GLY A 1 273 ? -4.323 -14.981 3.236 1.00 68.44 273 GLY A C 1
ATOM 2081 O O . GLY A 1 273 ? -4.288 -16.048 3.849 1.00 68.44 273 GLY A O 1
ATOM 2082 N N . LYS A 1 274 ? -4.074 -14.884 1.925 1.00 56.66 274 LYS A N 1
ATOM 2083 C CA . LYS A 1 274 ? -3.609 -15.990 1.075 1.00 56.66 274 LYS A CA 1
ATOM 2084 C C . LYS A 1 274 ? -2.135 -15.845 0.735 1.00 56.66 274 LYS A C 1
ATOM 2086 O O . LYS A 1 274 ? -1.724 -14.706 0.429 1.00 56.66 274 LYS A O 1
#

InterPro domains:
  IPR027018 Hemolysin E [PF06109] (12-159)

Mean predicted aligned error: 10.98 Å

Organism: Saprolegnia parasitica (strain CBS 223.65) (NCBI:txid695850)

Foldseek 3Di:
DVQQVLLVLLLQLLLLLLVLLVLLCVLVVPADPVVLVVVLLVLLVVQLLQDFPVLNVLNVLLVVLSVLLVVLQLVLLVLLLVLLVLLQVLLVVLLVCLVVVVDDLVSNLVSSLVSLVSLLVSLVSSLVSLVSSLVSLVVSLVSLVVSLVSLVVLVVVVVVDDDDDQDCDSRNPRPPCPPDDDDPVNVVVVVVVSSVVNNVSSVVSNVSSVRNSVSSVSSSVSSVVSSVSSVVSSVSSVPDPDNDDHPPVSSVSSNVSSVSSNVSSVVSCVVSVD

Radius of gyration: 27.59 Å; Cα contacts (8 Å, |Δi|>4): 267; chains: 1; bounding box: 60×34×82 Å

Secondary structure (DSSP, 8-state):
-HHHHHHHHHHHHHHHHHHHHHHHHHHHHTS--HHHHHHHHHHHHHTGGGS-HHHHHHHHHHHHHHHHHHHHHHHHHHHHHHHHHHHHHHHHHHHHHHHTT---HHHHHHHHHHHHHHHHHHHHHHHHHHHHHHHHHHHHHHHHHHHHHHHHHHHHHHHT----SS---SS-------TTS--HHHHHHHHHHHHHHHHHHHHHHHHHHHHHHHHHHHHHHHHHHHHHHHHHHHHHHHH--------HHHHHHHHHHHHHHHHHHHHHHHHH--

pLDDT: mean 74.95, std 15.03, range [36.47, 95.25]

Solvent-accessible surface area (backbone atoms only — not comparable to full-atom values): 14311 Å² total; per-residue (Å²): 110,76,53,59,53,52,48,52,38,49,31,52,28,35,42,36,53,34,52,26,52,48,49,38,46,56,41,53,78,72,48,70,68,58,69,60,50,50,56,48,53,47,55,53,58,72,46,47,66,36,37,36,75,70,47,37,53,41,53,52,50,33,53,51,25,52,55,50,20,52,49,24,45,51,49,18,54,47,32,47,41,55,37,27,68,53,37,36,64,44,41,55,50,45,53,49,42,66,72,66,66,65,78,45,64,67,57,50,50,52,45,52,50,50,48,50,57,47,39,40,55,25,47,51,52,20,33,58,24,37,52,52,18,35,54,24,34,52,50,25,42,56,41,52,55,52,37,53,53,50,48,59,50,56,54,56,56,53,77,74,56,90,68,95,69,84,49,76,45,74,41,42,53,73,74,84,73,65,92,83,80,74,54,73,70,56,52,54,48,53,54,51,52,55,48,49,51,56,54,50,48,50,54,53,50,42,56,52,42,52,55,32,33,54,40,46,54,53,29,32,50,46,39,49,56,27,36,53,48,34,53,58,35,53,50,61,52,67,72,53,89,67,82,60,90,67,55,72,67,58,47,51,51,38,48,48,28,44,48,54,33,30,53,51,27,49,55,49,39,71,71,68,71,117

Sequence (274 aa):
MAVALVGEDHVAALSAAKDGLAKYNEALDKLVPWSEFDATLDIMSRYQQDFSAEAGVLVGSIKTHMLNSRREYHNATRSVFEWCALVVPLLKGYLRIVQTSTNTADAEKKILSKVFTDGIAKMGKAVEQLDECDSLLSKAVGQLVTLQVQLENDFSQQNNTSRPSVATGPVGMAIAVTGAALTEAMVIKKLKEHFNDIRTGFKIMNGRCQTMSSGISTATKALEDDKDMISKLSAKVTESQVWVSIEGIIMEELTTAAQELHDLCEAYKARHGK

Nearest PDB structures (foldseek):
  1qoy-assembly1_A  TM=8.082E-01  e=3.712E-12  Escherichia coli K-12
  4phq-assembly2_B  TM=8.108E-01  e=4.441E-12  Escherichia coli K-12
  4pho-assembly2_B  TM=8.176E-01  e=1.866E-11  Escherichia coli K-12
  4phq-assembly4_D  TM=7.988E-01  e=1.491E-11  Escherichia coli K-12
  4x0j-assembly1_A  TM=2.320E-01  e=5.981E-02  Trypanosoma brucei brucei